Protein AF-A0A7J3BIQ4-F1 (afdb_monomer)

Mean predicted aligned error: 5.08 Å

Secondary structure (DSSP, 8-state):
---HHHHHHHHHHHH---HHHHHHHHHHHHHTTHHHHHHT-EETTEE-HHHHHHHHHHHHHHHHHHHHHHHHHHHHHHHHHHHHHSHHHHHHHHHH-GGGGHHHHHHHHHHHHHHHHHHHHHHHHHHTT--HHHHHHHHHHHSTT--S-HHHHHHHHT-TTHHHHHHHHHHHHHHHHHHHHHHHHHHHHHHHHTT-HHHHTB-TTT--B--TTS-EEEESGGGHHHHSEEEEHHHHHHHHTT-

pLDDT: mean 89.89, std 7.13, range [51.41, 98.38]

Foldseek 3Di:
DDDLLLLLCLCCPQQVADSVLLVVLVCVLVVCPCVNVVLLDADQLERQQLSLLVVLVVQCVPPNLSSNLSNLLVSLLVVLLVLCCDDPNVVCCQPPNLVSLPVSLVSSLSNLVNLLVLLVLLLVCVVVVHDLVRNLVVQQVPGDVGDPDSPSSSVLSPDPCNNVSSVSNNVSSVSCNRRVSVSSSLSSLQSNCVPDVQSQQAAPQPRHGPDPPADWDFVPCSVPSNRTHTHGPVSVVVVVVVD

Structure (mmCIF, N/CA/C/O backbone):
data_AF-A0A7J3BIQ4-F1
#
_entry.id   AF-A0A7J3BIQ4-F1
#
loop_
_atom_site.group_PDB
_atom_site.id
_atom_site.type_symbol
_atom_site.label_atom_id
_atom_site.label_alt_id
_atom_site.label_comp_id
_atom_site.label_asym_id
_atom_site.label_entity_id
_atom_site.label_seq_id
_atom_site.pdbx_PDB_ins_code
_atom_site.Cartn_x
_atom_site.Cartn_y
_atom_site.Cartn_z
_atom_site.occupancy
_atom_site.B_iso_or_equiv
_atom_site.auth_seq_id
_atom_site.auth_comp_id
_atom_site.auth_asym_id
_atom_site.auth_atom_id
_atom_site.pdbx_PDB_model_num
ATOM 1 N N . MET A 1 1 ? 9.043 -10.362 -0.642 1.00 79.50 1 MET A N 1
ATOM 2 C CA . MET A 1 1 ? 9.036 -8.921 -0.350 1.00 79.50 1 MET A CA 1
ATOM 3 C C . MET A 1 1 ? 9.889 -8.240 -1.408 1.00 79.50 1 MET A C 1
ATOM 5 O O . MET A 1 1 ? 10.898 -8.841 -1.792 1.00 79.50 1 MET A O 1
ATOM 9 N N . PRO A 1 2 ? 9.454 -7.119 -2.007 1.00 84.81 2 PRO A N 1
ATOM 10 C CA . PRO A 1 2 ? 10.328 -6.251 -2.783 1.00 84.81 2 PRO A CA 1
ATOM 11 C C . PRO A 1 2 ? 11.527 -5.802 -1.947 1.00 84.81 2 PRO A C 1
ATOM 13 O O . PRO A 1 2 ? 11.537 -5.887 -0.722 1.00 84.81 2 PRO A O 1
ATOM 16 N N . GLU A 1 3 ? 12.569 -5.333 -2.616 1.00 89.81 3 GLU A N 1
ATOM 17 C CA . GLU A 1 3 ? 13.718 -4.783 -1.907 1.00 89.81 3 GLU A CA 1
ATOM 18 C C . GLU A 1 3 ? 13.406 -3.395 -1.369 1.00 89.81 3 GLU A C 1
ATOM 20 O O . GLU A 1 3 ? 12.620 -2.660 -1.966 1.00 89.81 3 GLU A O 1
ATOM 25 N N . TRP A 1 4 ? 14.065 -2.997 -0.278 1.00 91.12 4 TRP A N 1
ATOM 26 C CA . TRP A 1 4 ? 13.850 -1.681 0.333 1.00 91.12 4 TRP A CA 1
ATOM 27 C C . TRP A 1 4 ? 13.994 -0.536 -0.670 1.00 91.12 4 TRP A C 1
ATOM 29 O O . TRP A 1 4 ? 13.225 0.417 -0.617 1.00 91.12 4 TRP A O 1
ATOM 39 N N . VAL A 1 5 ? 14.915 -0.646 -1.631 1.00 93.12 5 VAL A N 1
ATOM 40 C CA . VAL A 1 5 ? 15.081 0.364 -2.685 1.00 93.12 5 VAL A CA 1
ATOM 41 C C . VAL A 1 5 ? 13.825 0.527 -3.550 1.00 93.12 5 VAL A C 1
ATOM 43 O O . VAL A 1 5 ? 13.494 1.644 -3.936 1.00 93.12 5 VAL A O 1
ATOM 46 N N . VAL A 1 6 ? 13.080 -0.556 -3.797 1.00 94.25 6 VAL A N 1
ATOM 47 C CA . VAL A 1 6 ? 11.808 -0.532 -4.534 1.00 94.25 6 VAL A CA 1
ATOM 48 C C . VAL A 1 6 ? 10.741 0.173 -3.707 1.00 94.25 6 VAL A C 1
ATOM 50 O O . VAL A 1 6 ? 10.058 1.053 -4.228 1.00 94.25 6 VAL A O 1
ATOM 53 N N . HIS A 1 7 ? 10.642 -0.153 -2.416 1.00 94.31 7 HIS A N 1
ATOM 54 C CA . HIS A 1 7 ? 9.723 0.510 -1.488 1.00 94.31 7 HIS A CA 1
ATOM 55 C C . HIS A 1 7 ? 9.990 2.016 -1.382 1.00 94.31 7 HIS A C 1
ATOM 57 O O . HIS A 1 7 ? 9.065 2.808 -1.535 1.00 94.31 7 HIS A O 1
ATOM 63 N N . LEU A 1 8 ? 11.250 2.407 -1.171 1.00 94.75 8 LEU A N 1
ATOM 64 C CA . LEU A 1 8 ? 11.662 3.809 -1.068 1.00 94.75 8 LEU A CA 1
ATOM 65 C C . LEU A 1 8 ? 11.358 4.568 -2.362 1.00 94.75 8 LEU A C 1
ATOM 67 O O . LEU A 1 8 ? 10.735 5.625 -2.329 1.00 94.75 8 LEU A O 1
ATOM 71 N N . TYR A 1 9 ? 11.738 4.004 -3.511 1.00 95.25 9 TYR A N 1
ATOM 72 C CA . TYR A 1 9 ? 11.515 4.638 -4.807 1.00 95.25 9 TYR A CA 1
ATOM 73 C C . TYR A 1 9 ? 10.025 4.834 -5.100 1.00 95.25 9 TYR A C 1
ATOM 75 O O . TYR A 1 9 ? 9.589 5.951 -5.369 1.00 95.25 9 TYR A O 1
ATOM 83 N N . THR A 1 10 ? 9.228 3.767 -5.015 1.00 96.38 10 THR A N 1
ATOM 84 C CA . THR A 1 10 ? 7.786 3.836 -5.302 1.00 96.38 10 THR A CA 1
ATOM 85 C C . THR A 1 10 ? 7.063 4.739 -4.300 1.00 96.38 10 THR A C 1
ATOM 87 O O . THR A 1 10 ? 6.282 5.604 -4.698 1.00 96.38 10 THR A O 1
ATOM 90 N N . GLY A 1 11 ? 7.409 4.639 -3.014 1.00 96.50 11 GLY A N 1
ATOM 91 C CA . GLY A 1 11 ? 6.868 5.498 -1.965 1.00 96.50 11 GLY A CA 1
ATOM 92 C C . GLY A 1 11 ? 7.136 6.979 -2.219 1.00 96.50 11 GLY A C 1
ATOM 93 O O . GLY A 1 11 ? 6.209 7.787 -2.165 1.00 96.50 11 GLY A O 1
ATOM 94 N N . LYS A 1 12 ? 8.376 7.338 -2.559 1.00 96.06 12 LYS A N 1
ATOM 95 C CA . LYS A 1 12 ? 8.777 8.722 -2.827 1.00 96.06 12 LYS A CA 1
ATOM 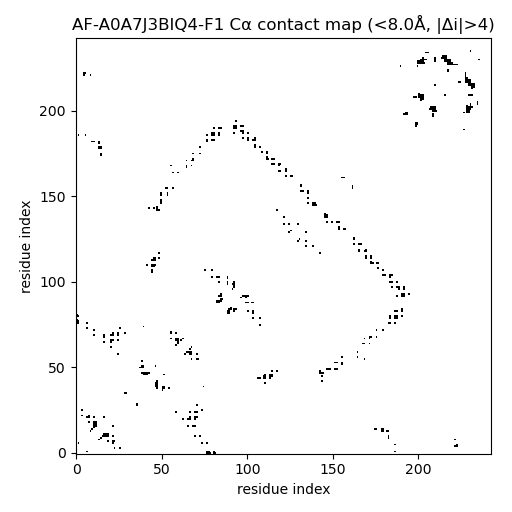96 C C . LYS A 1 12 ? 8.179 9.280 -4.105 1.00 96.06 12 LYS A C 1
ATOM 98 O O . LYS A 1 12 ? 7.576 10.351 -4.084 1.00 96.06 12 LYS A O 1
ATOM 103 N N . TYR A 1 13 ? 8.379 8.584 -5.219 1.00 95.31 13 TYR A N 1
ATOM 104 C CA . TYR A 1 13 ? 8.106 9.144 -6.539 1.00 95.31 13 TYR A CA 1
ATOM 105 C C . TYR A 1 13 ? 6.652 8.978 -6.977 1.00 95.31 13 TYR A C 1
ATOM 107 O O . TYR A 1 13 ? 6.190 9.777 -7.788 1.00 95.31 13 TYR A O 1
ATOM 115 N N . PHE A 1 14 ? 5.924 7.994 -6.440 1.00 95.38 14 PHE A N 1
ATOM 116 C CA . PHE A 1 14 ? 4.522 7.766 -6.806 1.00 95.38 14 PHE A CA 1
ATOM 117 C C . PHE A 1 14 ? 3.554 8.158 -5.695 1.00 95.38 14 PHE A C 1
ATOM 119 O O . PHE A 1 14 ? 2.477 8.666 -5.990 1.00 95.38 14 PHE A O 1
ATOM 126 N N . CYS A 1 15 ? 3.940 7.993 -4.429 1.00 96.25 15 CYS A N 1
ATOM 127 C CA . CYS A 1 15 ? 3.047 8.245 -3.298 1.00 96.25 15 CYS A CA 1
ATOM 128 C C . CYS A 1 15 ? 3.462 9.432 -2.410 1.00 96.25 15 CYS A C 1
ATOM 130 O O . CYS A 1 15 ? 2.785 9.708 -1.420 1.00 96.25 15 CYS A O 1
ATOM 132 N N . GLY A 1 16 ? 4.527 10.167 -2.750 1.00 95.88 16 GLY A N 1
ATOM 133 C CA . GLY A 1 16 ? 4.934 11.382 -2.034 1.00 95.88 16 GLY A CA 1
ATOM 134 C C . GLY A 1 16 ? 5.386 11.152 -0.587 1.00 95.88 16 GLY A C 1
ATOM 135 O O . GLY A 1 16 ? 5.205 12.031 0.249 1.00 95.88 16 GLY A O 1
ATOM 136 N N . ILE A 1 17 ? 5.934 9.975 -0.281 1.00 97.25 17 ILE A N 1
ATOM 137 C CA . ILE A 1 17 ? 6.408 9.598 1.056 1.00 97.25 17 ILE A CA 1
ATOM 138 C C . ILE A 1 17 ? 7.905 9.905 1.158 1.00 97.25 17 ILE A C 1
ATOM 140 O O . ILE A 1 17 ? 8.689 9.499 0.302 1.00 97.25 17 ILE A O 1
ATOM 144 N N . SER A 1 18 ? 8.332 10.615 2.197 1.00 96.62 18 SER A N 1
ATOM 145 C CA . SER A 1 18 ? 9.737 10.963 2.391 1.00 96.62 18 SER A CA 1
ATOM 146 C C . SER A 1 18 ? 10.604 9.736 2.674 1.00 96.62 18 SER A C 1
ATOM 148 O O . SER A 1 18 ? 10.238 8.841 3.439 1.00 96.62 18 SER A O 1
ATOM 150 N N . ASP A 1 19 ? 11.817 9.746 2.112 1.00 94.12 19 ASP A N 1
ATOM 151 C CA . ASP A 1 19 ? 12.804 8.672 2.294 1.00 94.12 19 ASP A CA 1
ATOM 152 C C . ASP A 1 19 ? 13.089 8.400 3.777 1.00 94.12 19 ASP A C 1
ATOM 154 O O . ASP A 1 19 ? 13.265 7.254 4.180 1.00 94.12 19 ASP A O 1
ATOM 158 N N . LYS A 1 20 ? 13.109 9.456 4.602 1.00 95.56 20 LYS A N 1
ATOM 159 C CA . LYS A 1 20 ? 13.390 9.341 6.035 1.00 95.56 20 LYS A CA 1
ATOM 160 C C . LYS A 1 20 ? 12.302 8.545 6.757 1.00 95.56 20 LYS A C 1
ATOM 162 O O . LYS A 1 20 ? 12.627 7.591 7.458 1.00 95.56 20 LYS A O 1
ATOM 167 N N . VAL A 1 21 ? 11.034 8.937 6.607 1.00 96.00 21 VAL A N 1
ATOM 168 C CA . VAL A 1 21 ? 9.920 8.248 7.280 1.00 96.00 21 VAL A CA 1
ATOM 169 C C . VAL A 1 21 ? 9.804 6.820 6.766 1.00 96.00 21 VAL A C 1
ATOM 171 O O . VAL A 1 21 ? 9.635 5.892 7.554 1.00 96.00 21 VAL A O 1
ATOM 174 N N . TYR A 1 22 ? 9.965 6.629 5.458 1.00 94.81 22 TYR A N 1
ATOM 175 C CA . TYR A 1 22 ? 9.869 5.309 4.860 1.00 94.81 22 TYR A CA 1
ATOM 176 C C . TYR A 1 22 ? 11.000 4.376 5.348 1.00 94.81 22 TYR A C 1
ATOM 178 O O . TYR A 1 22 ? 10.716 3.247 5.744 1.00 94.81 22 TYR A O 1
ATOM 186 N N . ASP A 1 23 ? 12.263 4.823 5.411 1.00 94.44 23 ASP A N 1
ATOM 187 C CA . ASP A 1 23 ? 13.372 4.002 5.941 1.00 94.44 23 ASP A CA 1
ATOM 188 C C . ASP A 1 23 ? 13.132 3.573 7.398 1.00 94.44 23 ASP A C 1
ATOM 190 O O . ASP A 1 23 ? 13.347 2.413 7.758 1.00 94.44 23 ASP A O 1
ATOM 194 N N . GLU A 1 24 ? 12.627 4.482 8.238 1.00 95.94 24 GLU A N 1
ATOM 195 C CA . GLU A 1 24 ? 12.283 4.164 9.626 1.00 95.94 24 GLU A CA 1
ATOM 196 C C . GLU A 1 24 ? 11.132 3.148 9.724 1.00 95.94 24 GLU A C 1
ATOM 198 O O . GLU A 1 24 ? 11.183 2.241 10.560 1.00 95.94 24 GLU A O 1
ATOM 203 N N . ILE A 1 25 ? 10.132 3.252 8.844 1.00 94.50 25 ILE A N 1
ATOM 204 C CA . ILE A 1 25 ? 9.024 2.297 8.754 1.00 94.50 25 ILE A CA 1
ATOM 205 C C . ILE A 1 25 ? 9.500 0.932 8.258 1.00 94.50 25 ILE A C 1
ATOM 207 O O . ILE A 1 25 ? 9.131 -0.068 8.862 1.00 94.50 25 ILE A O 1
ATOM 211 N N . ASN A 1 26 ? 10.356 0.861 7.234 1.00 91.00 26 ASN A N 1
ATOM 212 C CA . ASN A 1 26 ? 10.935 -0.404 6.762 1.00 91.00 26 ASN A CA 1
ATOM 213 C C . ASN A 1 26 ? 11.633 -1.148 7.904 1.00 91.00 26 ASN A C 1
ATOM 215 O O . ASN A 1 26 ? 11.357 -2.319 8.153 1.00 91.00 26 ASN A O 1
ATOM 219 N N . ARG A 1 27 ? 12.484 -0.438 8.658 1.00 91.94 27 ARG A N 1
ATOM 220 C CA . ARG A 1 27 ? 13.153 -1.001 9.839 1.00 91.94 27 ARG A CA 1
ATOM 221 C C . ARG A 1 27 ? 12.154 -1.473 10.886 1.00 91.94 27 ARG A C 1
ATOM 223 O O . ARG A 1 27 ? 12.377 -2.509 11.504 1.00 91.94 27 ARG A O 1
ATOM 230 N N . PHE A 1 28 ? 11.088 -0.710 11.113 1.00 90.88 28 PHE A N 1
ATOM 231 C CA . PHE A 1 28 ? 10.048 -1.079 12.064 1.00 90.88 28 PHE A CA 1
ATOM 232 C C . PHE A 1 28 ? 9.309 -2.347 11.637 1.00 90.88 28 PHE A C 1
ATOM 234 O O . PHE A 1 28 ? 9.253 -3.280 12.435 1.00 90.88 28 PHE A O 1
ATOM 241 N N . VAL A 1 29 ? 8.808 -2.418 10.401 1.00 86.12 29 VAL A N 1
ATOM 242 C CA . VAL A 1 29 ? 8.092 -3.598 9.897 1.00 86.12 29 VAL A CA 1
ATOM 243 C C . VAL A 1 29 ? 8.980 -4.840 9.974 1.00 86.12 29 VAL A C 1
ATOM 245 O O . VAL A 1 29 ? 8.564 -5.840 10.556 1.00 86.12 29 VAL A O 1
ATOM 248 N N . ASP A 1 30 ? 10.232 -4.754 9.517 1.00 83.44 30 ASP A N 1
ATOM 249 C CA . ASP A 1 30 ? 11.172 -5.880 9.583 1.00 83.44 30 ASP A CA 1
ATOM 250 C C . ASP A 1 30 ? 11.508 -6.278 11.035 1.00 83.44 30 ASP A C 1
ATOM 252 O O . ASP A 1 30 ? 11.702 -7.459 11.335 1.00 83.44 30 ASP A O 1
ATOM 256 N N . SER A 1 31 ? 11.535 -5.315 11.969 1.00 85.31 31 SER A N 1
ATOM 257 C CA . SER A 1 31 ? 11.814 -5.581 13.390 1.00 85.31 31 SER A CA 1
ATOM 258 C C . SER A 1 31 ? 10.718 -6.371 14.107 1.00 85.31 31 SER A C 1
ATOM 260 O O . SER A 1 31 ? 11.004 -7.008 15.120 1.00 85.31 31 SER A O 1
ATOM 262 N N . LEU A 1 32 ? 9.488 -6.377 13.580 1.00 76.50 32 LEU A N 1
ATOM 263 C CA . LEU A 1 32 ? 8.384 -7.172 14.126 1.00 76.50 32 LEU A CA 1
ATOM 264 C C . LEU A 1 32 ? 8.580 -8.682 13.880 1.00 76.50 32 LEU A C 1
ATOM 266 O O . LEU A 1 32 ? 7.848 -9.500 14.435 1.00 76.50 32 LEU A O 1
ATOM 270 N N . GLY A 1 33 ? 9.564 -9.090 13.065 1.00 71.44 33 GLY A N 1
ATOM 271 C CA . GLY A 1 33 ? 9.848 -10.505 12.813 1.00 71.44 33 GLY A CA 1
ATOM 272 C C . GLY A 1 33 ? 8.606 -11.237 12.284 1.00 71.44 33 GLY A C 1
ATOM 273 O O . GLY A 1 33 ? 7.839 -10.644 11.538 1.00 71.44 33 GLY A O 1
ATOM 274 N N . PRO A 1 34 ? 8.327 -12.496 12.665 1.00 68.19 34 PRO A N 1
ATOM 275 C CA . PRO A 1 34 ? 7.127 -13.209 12.210 1.00 68.19 34 PRO A CA 1
ATOM 276 C C . PRO A 1 34 ? 5.793 -12.508 12.532 1.00 68.19 34 PRO A C 1
ATOM 278 O O . PRO A 1 34 ? 4.769 -12.849 11.946 1.00 68.19 34 PRO A O 1
ATOM 281 N N . GLU A 1 35 ? 5.773 -11.542 13.453 1.00 63.28 35 GLU A N 1
ATOM 282 C CA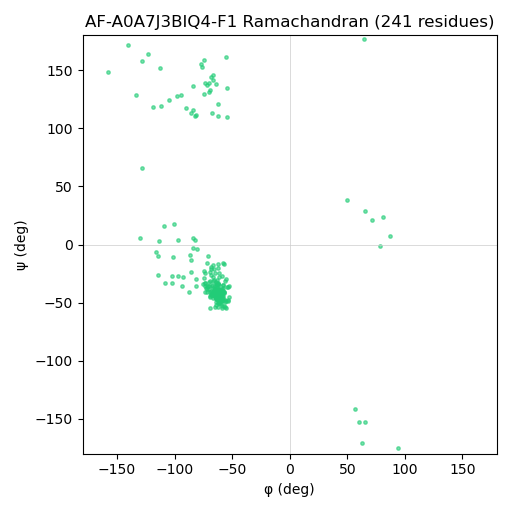 . GLU A 1 35 ? 4.554 -10.829 13.842 1.00 63.28 35 GLU A CA 1
ATOM 283 C C . GLU A 1 35 ? 4.090 -9.822 12.777 1.00 63.28 35 GLU A C 1
ATOM 285 O O . GLU A 1 35 ? 2.893 -9.531 12.714 1.00 63.28 35 GLU A O 1
ATOM 290 N N . HIS A 1 36 ? 4.973 -9.340 11.884 1.00 67.12 36 HIS A N 1
ATOM 291 C CA . HIS A 1 36 ? 4.523 -8.515 10.749 1.00 67.12 36 HIS A CA 1
ATOM 292 C C . HIS A 1 36 ? 3.619 -9.313 9.797 1.00 67.12 36 HIS A C 1
ATOM 294 O O . HIS A 1 36 ? 2.632 -8.782 9.291 1.00 67.12 36 HIS A O 1
ATOM 300 N N . ASP A 1 37 ? 3.882 -10.615 9.637 1.00 63.03 37 ASP A N 1
ATOM 301 C CA . ASP A 1 37 ? 3.082 -11.517 8.802 1.00 63.03 37 ASP A CA 1
ATOM 302 C C . ASP A 1 37 ? 1.684 -11.755 9.370 1.00 63.03 37 ASP A C 1
ATOM 304 O O . ASP A 1 37 ? 0.711 -11.869 8.624 1.00 63.03 37 ASP A O 1
ATOM 308 N N . VAL A 1 38 ? 1.575 -11.812 10.699 1.00 61.28 38 VAL A N 1
ATOM 309 C CA . VAL A 1 38 ? 0.295 -11.975 11.398 1.00 61.28 38 VAL A CA 1
ATOM 310 C C . VAL A 1 38 ? -0.544 -10.704 11.284 1.00 61.28 38 VAL A C 1
ATOM 312 O O . VAL A 1 38 ? -1.761 -10.778 11.117 1.00 61.28 38 VAL A O 1
ATOM 315 N N . ASN A 1 39 ? 0.103 -9.538 11.305 1.00 68.62 39 ASN A N 1
ATOM 316 C CA . ASN A 1 39 ? -0.583 -8.255 11.232 1.00 68.62 39 ASN A CA 1
ATOM 317 C C . ASN A 1 39 ? -0.911 -7.792 9.804 1.00 68.62 39 ASN A C 1
ATOM 319 O O . ASN A 1 39 ? -1.588 -6.779 9.668 1.00 68.62 39 ASN A O 1
ATOM 323 N N . ARG A 1 40 ? -0.509 -8.534 8.758 1.00 71.69 40 ARG A N 1
ATOM 324 C CA . ARG A 1 40 ? -0.823 -8.263 7.334 1.00 71.69 40 ARG A CA 1
ATOM 325 C C . ARG A 1 40 ? -1.816 -9.251 6.709 1.00 71.69 40 ARG A C 1
ATOM 327 O O . ARG A 1 40 ? -1.891 -9.373 5.485 1.00 71.69 40 ARG A O 1
ATOM 334 N N . ILE A 1 41 ? -2.537 -10.024 7.524 1.00 76.25 41 ILE A N 1
ATOM 335 C CA . ILE A 1 41 ? -3.459 -11.043 7.010 1.00 76.25 41 ILE A CA 1
ATOM 336 C C . ILE A 1 41 ? -4.630 -10.360 6.294 1.00 76.25 41 ILE A C 1
ATOM 338 O O . ILE A 1 41 ? -5.473 -9.713 6.918 1.00 76.25 41 ILE A O 1
ATOM 342 N N . ILE A 1 42 ? -4.682 -10.565 4.978 1.00 82.56 42 ILE A N 1
ATOM 343 C CA . ILE A 1 42 ? -5.765 -10.127 4.100 1.00 82.56 42 ILE A CA 1
ATOM 344 C C . ILE A 1 42 ? -6.504 -11.366 3.586 1.00 82.56 42 ILE A C 1
ATOM 346 O O . ILE A 1 42 ? -5.915 -12.211 2.904 1.00 82.56 42 ILE A O 1
ATOM 350 N N . VAL A 1 43 ? -7.799 -11.462 3.894 1.00 80.94 43 VAL A N 1
ATOM 351 C CA . VAL A 1 43 ? -8.689 -12.559 3.489 1.00 80.94 43 VAL A CA 1
ATOM 352 C C . VAL A 1 43 ? -9.811 -11.995 2.633 1.00 80.94 43 VAL A C 1
ATOM 354 O O . VAL A 1 43 ? -10.575 -11.153 3.083 1.00 80.94 43 VAL A O 1
ATOM 357 N N . ASP A 1 44 ? -9.895 -12.443 1.380 1.00 83.12 44 ASP A N 1
ATOM 358 C CA . ASP A 1 44 ? -10.862 -11.938 0.392 1.00 83.12 44 ASP A CA 1
ATOM 359 C C . ASP A 1 44 ? -10.899 -10.398 0.279 1.00 83.12 44 ASP A C 1
ATOM 361 O O . ASP A 1 44 ? -11.944 -9.768 0.132 1.00 83.12 44 ASP A O 1
ATOM 365 N N . GLY A 1 45 ? -9.728 -9.768 0.365 1.00 86.81 45 GLY A N 1
ATOM 366 C CA . GLY A 1 45 ? -9.605 -8.313 0.337 1.00 86.81 45 GLY A CA 1
ATOM 367 C C . GLY A 1 45 ? -9.943 -7.628 1.664 1.00 86.81 45 GLY A C 1
ATOM 368 O O . GLY A 1 45 ? -9.809 -6.424 1.749 1.00 86.81 45 GLY A O 1
ATOM 369 N N . HIS A 1 46 ? -10.344 -8.337 2.717 1.00 88.94 46 HIS A N 1
ATOM 370 C CA . HIS A 1 46 ? -10.462 -7.752 4.053 1.00 88.94 46 HIS A CA 1
ATOM 371 C C . HIS A 1 46 ? -9.149 -7.913 4.804 1.00 88.94 46 HIS A C 1
ATOM 373 O O . HIS A 1 46 ? -8.713 -9.036 5.071 1.00 88.94 46 HIS A O 1
ATOM 379 N N . TRP A 1 47 ? -8.519 -6.798 5.157 1.00 90.44 47 TRP A N 1
ATOM 380 C CA . TRP A 1 47 ? -7.499 -6.812 6.197 1.00 90.44 47 TRP A CA 1
ATOM 381 C C . TRP A 1 47 ? -8.198 -7.073 7.527 1.00 90.44 47 TRP A C 1
ATOM 383 O O . TRP A 1 47 ? -9.200 -6.426 7.798 1.00 90.44 47 TRP A O 1
ATOM 393 N N . ILE A 1 48 ? -7.691 -7.988 8.361 1.00 86.19 48 ILE A N 1
ATOM 394 C CA . ILE A 1 48 ? -8.208 -8.153 9.732 1.00 86.19 48 ILE A CA 1
ATOM 395 C C . ILE A 1 48 ? -8.156 -6.795 10.462 1.00 86.19 48 ILE A C 1
ATOM 397 O O . ILE A 1 48 ? -7.053 -6.339 10.792 1.00 86.19 48 ILE A O 1
ATOM 401 N N . PRO A 1 49 ? -9.299 -6.145 10.748 1.00 85.06 49 PRO A N 1
ATOM 402 C CA . PRO A 1 49 ? -9.267 -4.731 11.112 1.00 85.06 49 PRO A CA 1
ATOM 403 C C . PRO A 1 49 ? -8.638 -4.473 12.486 1.00 85.06 49 PRO A C 1
ATOM 405 O O . PRO A 1 49 ? -7.944 -3.477 12.659 1.00 85.06 49 PRO A O 1
ATOM 408 N N . GLU A 1 50 ? -8.782 -5.396 13.446 1.00 85.38 50 GLU A N 1
ATOM 409 C CA . GLU A 1 50 ? -8.093 -5.313 14.746 1.00 85.38 50 GLU A CA 1
ATOM 410 C C . GLU A 1 50 ? -6.569 -5.248 14.594 1.00 85.38 50 GLU A C 1
ATOM 412 O O . GLU A 1 50 ? -5.899 -4.455 15.258 1.00 85.38 50 GLU A O 1
ATOM 417 N N . ALA A 1 51 ? -6.027 -6.099 13.719 1.00 85.81 51 ALA A N 1
ATOM 418 C CA . ALA A 1 51 ? -4.598 -6.190 13.477 1.00 85.81 51 ALA A CA 1
ATOM 419 C C . ALA A 1 51 ? -4.094 -4.925 12.776 1.00 85.81 51 ALA A C 1
ATOM 421 O O . ALA A 1 51 ? -3.084 -4.357 13.193 1.00 85.81 51 ALA A O 1
ATOM 422 N N . LEU A 1 52 ? -4.847 -4.446 11.776 1.00 90.12 52 LEU A N 1
ATOM 423 C CA . LEU A 1 52 ? -4.565 -3.185 11.099 1.00 90.12 52 LEU A CA 1
ATOM 424 C C . LEU A 1 52 ? -4.561 -2.014 12.084 1.00 90.12 52 LEU A C 1
ATOM 426 O O . LEU A 1 52 ? -3.584 -1.275 12.144 1.00 90.12 52 LEU A O 1
ATOM 430 N N . LEU A 1 53 ? -5.620 -1.857 12.879 1.00 90.69 53 LEU A N 1
ATOM 431 C CA . LEU A 1 53 ? -5.748 -0.773 13.851 1.00 90.69 53 LEU A CA 1
ATOM 432 C C . LEU A 1 53 ? -4.608 -0.780 14.866 1.00 90.69 53 LEU A C 1
ATOM 434 O O . LEU A 1 53 ? -4.063 0.275 15.187 1.00 90.69 53 LEU A O 1
ATOM 438 N N . TYR A 1 54 ? -4.211 -1.958 15.348 1.00 88.19 54 TYR A N 1
ATOM 439 C CA . TYR A 1 54 ? -3.094 -2.084 16.275 1.00 88.19 54 TYR A CA 1
ATOM 440 C C . TYR A 1 54 ? -1.795 -1.531 15.674 1.00 88.19 54 TYR A C 1
ATOM 442 O O . TYR A 1 54 ? -1.199 -0.617 16.251 1.00 88.19 54 TYR A O 1
ATOM 450 N N . VAL A 1 55 ? -1.385 -2.013 14.497 1.00 89.81 55 VAL A N 1
ATOM 451 C CA . VAL A 1 55 ? -0.116 -1.595 13.879 1.00 89.81 55 VAL A CA 1
ATOM 452 C C . VAL A 1 55 ? -0.170 -0.163 13.331 1.00 89.81 55 VAL A C 1
ATOM 454 O O . VAL A 1 55 ? 0.782 0.599 13.504 1.00 89.81 55 VAL A O 1
ATOM 457 N N . ALA A 1 56 ? -1.299 0.242 12.744 1.00 93.12 56 ALA A N 1
ATOM 458 C CA . ALA A 1 56 ? -1.510 1.590 12.225 1.00 93.12 56 ALA A CA 1
ATOM 459 C C . ALA A 1 56 ? -1.473 2.624 13.351 1.00 93.12 56 ALA A C 1
ATOM 461 O O . ALA A 1 56 ? -0.816 3.652 13.218 1.00 93.12 56 ALA A O 1
ATOM 462 N N . SER A 1 57 ? -2.100 2.334 14.493 1.00 92.44 57 SER A N 1
ATOM 463 C CA . SER A 1 57 ? -2.095 3.255 15.630 1.00 92.44 57 SER A CA 1
ATOM 464 C C . SER A 1 57 ? -0.678 3.540 16.142 1.00 92.44 57 SER A C 1
ATOM 466 O O . SER A 1 57 ? -0.343 4.692 16.402 1.00 92.44 57 SER A O 1
ATOM 468 N N . TYR A 1 58 ? 0.188 2.522 16.197 1.00 91.19 58 TYR A N 1
ATOM 469 C CA . TYR A 1 58 ? 1.594 2.698 16.567 1.00 91.19 58 TYR A CA 1
ATOM 470 C C . TYR A 1 58 ? 2.348 3.556 15.543 1.00 91.19 58 TYR A C 1
ATOM 472 O O . TYR A 1 58 ? 3.107 4.455 15.913 1.00 91.19 58 TYR A O 1
ATOM 480 N N . ALA A 1 59 ? 2.133 3.303 14.248 1.00 93.94 59 ALA A N 1
ATOM 481 C CA . ALA A 1 59 ? 2.777 4.086 13.200 1.00 93.94 59 ALA A CA 1
ATOM 482 C C . ALA A 1 59 ? 2.329 5.556 13.218 1.00 93.94 59 ALA A C 1
ATOM 484 O O . ALA A 1 59 ? 3.164 6.448 13.067 1.00 93.94 59 ALA A O 1
ATOM 485 N N . TYR A 1 60 ? 1.043 5.811 13.470 1.00 95.88 60 TYR A N 1
ATOM 486 C CA . TYR A 1 60 ? 0.509 7.163 13.612 1.00 95.88 60 TYR A CA 1
ATOM 487 C C . TYR A 1 60 ? 1.098 7.894 14.817 1.00 95.88 60 TYR A C 1
ATOM 489 O O . TYR A 1 60 ? 1.536 9.031 14.695 1.00 95.88 60 TYR A O 1
ATOM 497 N N . GLU A 1 61 ? 1.174 7.245 15.978 1.00 93.50 61 GLU A N 1
ATOM 498 C CA . GLU A 1 61 ? 1.725 7.868 17.187 1.00 93.50 61 GLU A CA 1
ATOM 499 C C . GLU A 1 61 ? 3.195 8.266 17.027 1.00 93.50 61 GLU A C 1
ATOM 501 O O . GLU A 1 61 ? 3.634 9.268 17.591 1.00 93.50 61 GLU A O 1
ATOM 506 N N . LYS A 1 62 ? 3.964 7.491 16.257 1.00 95.50 62 LYS A N 1
ATOM 507 C CA . LYS A 1 62 ? 5.408 7.697 16.123 1.00 95.50 62 LYS A CA 1
ATOM 508 C C . LYS A 1 62 ? 5.808 8.571 14.935 1.00 95.50 62 LYS A C 1
ATOM 510 O O . LYS A 1 62 ? 6.766 9.333 15.049 1.00 95.50 62 LYS A O 1
ATOM 515 N N . TRP A 1 63 ? 5.098 8.470 13.814 1.00 97.25 63 TRP A N 1
ATOM 516 C CA . TRP A 1 63 ? 5.449 9.141 12.554 1.00 97.25 63 TRP A CA 1
ATOM 517 C C . TRP A 1 63 ? 4.280 9.917 11.926 1.00 97.25 63 TRP A C 1
ATOM 519 O O . TRP A 1 63 ? 4.414 10.456 10.827 1.00 97.25 63 TRP A O 1
ATOM 529 N N . GLY A 1 64 ? 3.138 10.000 12.608 1.00 96.50 64 GLY A N 1
ATOM 530 C CA . GLY A 1 64 ? 1.971 10.757 12.168 1.00 96.50 64 GLY A CA 1
ATOM 531 C C . GLY A 1 64 ? 1.332 10.214 10.891 1.00 96.50 64 GLY A C 1
ATOM 532 O O . GLY A 1 64 ? 1.423 9.030 10.555 1.00 96.50 64 GLY A O 1
ATOM 533 N 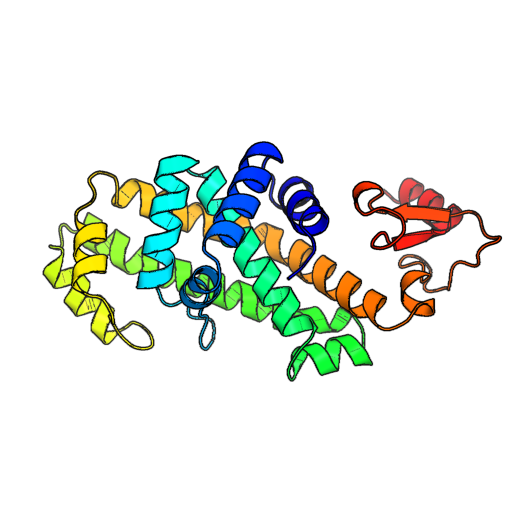N . TYR A 1 65 ? 0.684 11.124 10.167 1.00 97.56 65 TYR A N 1
ATOM 534 C CA . TYR A 1 65 ? 0.001 10.862 8.900 1.00 97.56 65 TYR A CA 1
ATOM 535 C C . TYR A 1 65 ? 0.897 10.164 7.866 1.00 97.56 65 TYR A C 1
ATOM 537 O O . TYR A 1 65 ? 0.513 9.176 7.242 1.00 97.56 65 TYR A O 1
ATOM 545 N N . GLU A 1 66 ? 2.131 10.643 7.719 1.00 97.62 66 GLU A 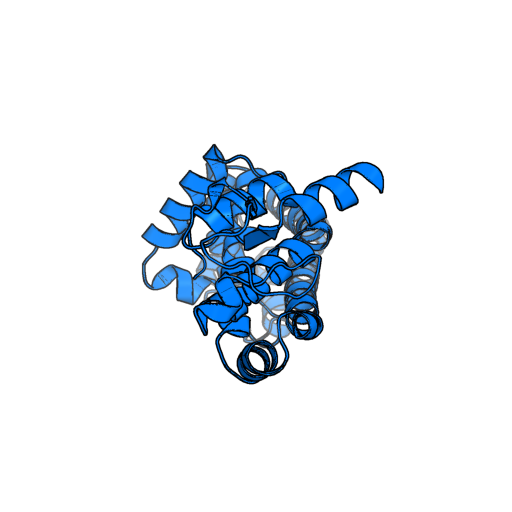N 1
ATOM 546 C CA . GLU A 1 66 ? 3.082 10.095 6.755 1.00 97.62 66 GLU A CA 1
ATOM 547 C C . GLU A 1 66 ? 3.520 8.670 7.129 1.00 97.62 66 GLU A C 1
ATOM 549 O O . GLU A 1 66 ? 3.666 7.813 6.257 1.00 97.62 66 GLU A O 1
ATOM 554 N N . GLY A 1 67 ? 3.640 8.386 8.431 1.00 97.19 67 GLY A N 1
ATOM 555 C CA . GLY A 1 67 ? 3.883 7.045 8.958 1.00 97.19 67 GLY A CA 1
ATOM 556 C C . GLY A 1 67 ? 2.803 6.036 8.589 1.00 97.19 67 GLY A C 1
ATOM 557 O O . GLY A 1 67 ? 3.118 4.917 8.185 1.00 97.19 67 GLY A O 1
ATOM 558 N N . LEU A 1 68 ? 1.532 6.438 8.687 1.00 96.62 68 LEU A N 1
ATOM 559 C CA . LEU A 1 68 ? 0.402 5.610 8.253 1.00 96.62 68 LEU A CA 1
ATOM 560 C C . LEU A 1 68 ? 0.487 5.277 6.771 1.00 96.62 68 LEU A C 1
ATOM 562 O O . LEU A 1 68 ? 0.341 4.115 6.384 1.00 96.62 68 LEU A O 1
ATOM 566 N N . LYS A 1 69 ? 0.763 6.295 5.952 1.00 97.81 69 LYS A N 1
ATOM 567 C CA . LYS A 1 69 ? 0.897 6.138 4.507 1.00 97.81 69 LYS A CA 1
ATOM 568 C C . LYS A 1 69 ? 2.036 5.191 4.147 1.00 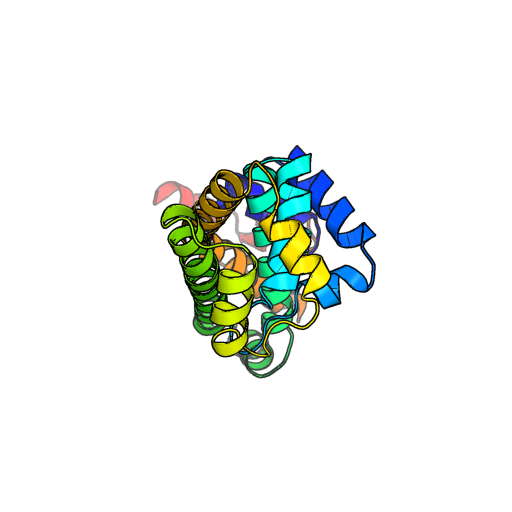97.81 69 LYS A C 1
ATOM 570 O O . LYS A 1 69 ? 1.824 4.265 3.368 1.00 97.81 69 LYS A O 1
ATOM 575 N N . ALA A 1 70 ? 3.204 5.366 4.761 1.00 97.00 70 ALA A N 1
ATOM 576 C CA . ALA A 1 70 ? 4.359 4.489 4.591 1.00 97.00 70 ALA A CA 1
ATOM 577 C C . ALA A 1 70 ? 4.070 3.041 5.009 1.00 97.00 70 ALA A C 1
ATOM 579 O O . ALA A 1 70 ? 4.394 2.115 4.265 1.00 97.00 70 ALA A O 1
ATOM 580 N N . LEU A 1 71 ? 3.424 2.835 6.161 1.00 95.50 71 LEU A N 1
ATOM 581 C CA . LEU A 1 71 ? 3.080 1.506 6.664 1.00 95.50 71 LEU A CA 1
ATOM 582 C C . LEU A 1 71 ? 2.120 0.773 5.718 1.00 95.50 71 LEU A C 1
ATOM 584 O O . LEU A 1 71 ? 2.369 -0.380 5.355 1.00 95.50 71 LEU A O 1
ATOM 588 N N . LEU A 1 72 ? 1.024 1.427 5.326 1.00 95.88 72 LEU A N 1
ATOM 589 C CA . LEU A 1 72 ? 0.036 0.838 4.424 1.00 95.88 72 LEU A CA 1
ATOM 590 C C . LEU A 1 72 ? 0.639 0.567 3.046 1.00 95.88 72 LEU A C 1
ATOM 592 O O . LEU A 1 72 ? 0.506 -0.544 2.535 1.00 95.88 72 LEU A O 1
ATOM 596 N N . HIS A 1 73 ? 1.358 1.539 2.480 1.00 96.81 73 HIS A N 1
ATOM 597 C CA . HIS A 1 73 ? 2.050 1.374 1.206 1.00 96.81 73 HIS A CA 1
ATOM 598 C C . HIS A 1 73 ? 3.010 0.180 1.242 1.00 96.81 73 HIS A C 1
ATOM 600 O O . HIS A 1 73 ? 2.957 -0.673 0.358 1.00 96.81 73 HIS A O 1
ATOM 606 N N . HIS A 1 74 ? 3.843 0.067 2.284 1.00 94.38 74 HIS A N 1
ATOM 607 C CA . HIS A 1 74 ? 4.784 -1.040 2.447 1.00 94.38 74 HIS A CA 1
ATOM 608 C C . HIS A 1 74 ? 4.079 -2.398 2.398 1.00 94.38 74 HIS A C 1
ATOM 610 O O . HIS A 1 74 ? 4.415 -3.239 1.564 1.00 94.38 74 HIS A O 1
ATOM 616 N N . ASN A 1 75 ? 3.071 -2.592 3.249 1.00 92.50 75 ASN A N 1
ATOM 617 C CA . ASN A 1 75 ? 2.372 -3.870 3.357 1.00 92.50 75 ASN A CA 1
ATOM 618 C C . ASN A 1 75 ? 1.599 -4.227 2.079 1.00 92.50 75 ASN A C 1
ATOM 620 O O . ASN A 1 75 ? 1.622 -5.380 1.644 1.00 92.50 75 ASN A O 1
ATOM 624 N N . LEU A 1 76 ? 0.944 -3.250 1.443 1.00 94.31 76 LEU A N 1
ATOM 625 C CA . LEU A 1 76 ? 0.238 -3.473 0.179 1.00 94.31 76 LEU A CA 1
ATOM 626 C C . LEU A 1 76 ? 1.208 -3.834 -0.950 1.00 94.31 76 LEU A C 1
ATOM 628 O O . LEU A 1 76 ? 0.902 -4.706 -1.769 1.00 94.31 76 LEU A O 1
ATOM 632 N N . LEU A 1 77 ? 2.388 -3.211 -0.988 1.00 94.50 77 LEU A N 1
ATOM 633 C CA . LEU A 1 77 ? 3.420 -3.512 -1.979 1.00 94.50 77 LEU A CA 1
ATOM 634 C C . LEU A 1 77 ? 3.989 -4.928 -1.792 1.00 94.50 77 LEU A C 1
ATOM 636 O O . LEU A 1 77 ? 4.130 -5.685 -2.757 1.00 94.50 77 LEU A O 1
ATOM 640 N N . ASP A 1 78 ? 4.229 -5.325 -0.543 1.00 91.94 78 ASP A N 1
ATOM 641 C CA . ASP A 1 78 ? 4.641 -6.680 -0.170 1.00 91.94 78 ASP A CA 1
ATOM 642 C C . ASP A 1 78 ? 3.624 -7.746 -0.568 1.00 91.94 78 ASP A C 1
ATOM 644 O O . ASP A 1 78 ? 3.964 -8.792 -1.144 1.00 91.94 78 ASP A O 1
ATOM 648 N N . TYR A 1 79 ? 2.353 -7.470 -0.288 1.00 90.75 79 TYR A N 1
ATOM 649 C CA . TYR A 1 79 ? 1.264 -8.357 -0.657 1.00 90.75 79 TYR A CA 1
ATOM 650 C C . TYR A 1 79 ? 1.152 -8.473 -2.180 1.00 90.75 79 TYR A C 1
ATOM 652 O O . TYR A 1 79 ? 1.044 -9.574 -2.723 1.00 90.75 79 TYR A O 1
ATOM 660 N N . SER A 1 80 ? 1.295 -7.356 -2.893 1.00 92.00 80 SER A N 1
ATOM 661 C CA . SER A 1 80 ? 1.284 -7.318 -4.358 1.00 92.00 80 SER A CA 1
ATOM 662 C C . SER A 1 80 ? 2.428 -8.133 -4.964 1.00 92.00 80 SER A C 1
ATOM 664 O O . SER A 1 80 ? 2.209 -8.871 -5.929 1.00 92.00 80 SER A O 1
ATOM 666 N N . LYS A 1 81 ? 3.629 -8.109 -4.362 1.00 91.88 81 LYS A N 1
ATOM 667 C CA . LYS A 1 81 ? 4.730 -9.011 -4.750 1.00 91.88 81 LYS A CA 1
ATOM 668 C C . LYS A 1 81 ? 4.350 -10.466 -4.526 1.00 91.88 81 LYS A C 1
ATOM 670 O O . LYS A 1 81 ? 4.587 -11.288 -5.407 1.00 91.88 81 LYS A O 1
ATOM 675 N N . THR A 1 82 ? 3.750 -10.785 -3.382 1.00 90.94 82 THR A N 1
ATOM 676 C CA . THR A 1 82 ? 3.310 -12.148 -3.046 1.00 90.94 82 THR A CA 1
ATOM 677 C C . THR A 1 82 ? 2.307 -12.682 -4.074 1.00 90.94 82 THR A C 1
ATOM 679 O O . THR A 1 82 ? 2.475 -13.794 -4.582 1.00 90.94 82 THR A O 1
ATOM 682 N N . LEU A 1 83 ? 1.326 -11.865 -4.471 1.00 90.75 83 LEU A N 1
ATOM 683 C CA . LEU A 1 83 ? 0.389 -12.198 -5.547 1.00 90.75 83 LEU A CA 1
ATOM 684 C C . LEU A 1 83 ? 1.092 -12.323 -6.907 1.00 90.75 83 LEU A C 1
ATOM 686 O O . LEU A 1 83 ? 0.793 -13.239 -7.669 1.00 90.75 83 LEU A O 1
ATOM 690 N N . SER A 1 84 ? 2.065 -11.460 -7.198 1.00 90.69 84 SER A N 1
ATOM 691 C CA . SER A 1 84 ? 2.814 -11.474 -8.465 1.00 90.69 84 SER A CA 1
ATOM 692 C C . SER A 1 84 ? 3.734 -12.691 -8.619 1.00 90.69 84 SER A C 1
ATOM 694 O O . SER A 1 84 ? 4.068 -13.072 -9.740 1.00 90.69 84 SER A O 1
ATOM 696 N N . VAL A 1 85 ? 4.157 -13.332 -7.522 1.00 90.38 85 VAL A N 1
ATOM 697 C CA . VAL A 1 85 ? 5.026 -14.525 -7.572 1.00 90.38 85 VAL A CA 1
ATOM 698 C C . VAL A 1 85 ? 4.260 -15.843 -7.458 1.00 90.38 85 VAL A C 1
ATOM 700 O O . VAL A 1 85 ? 4.743 -16.868 -7.956 1.00 90.38 85 VAL A O 1
ATOM 703 N N . GLY A 1 86 ? 3.096 -15.836 -6.804 1.00 87.06 86 GLY A N 1
ATOM 704 C CA . GLY A 1 86 ? 2.392 -17.037 -6.356 1.00 87.06 86 GLY A CA 1
ATOM 705 C C . GLY A 1 86 ? 0.962 -17.184 -6.882 1.00 87.06 86 GLY A C 1
ATOM 706 O O . GLY A 1 86 ? 0.338 -16.246 -7.370 1.00 87.06 86 GLY A O 1
ATOM 707 N N . GLY A 1 87 ? 0.427 -18.402 -6.768 1.00 88.19 87 GLY A N 1
ATOM 708 C CA . GLY A 1 87 ? -0.967 -18.707 -7.098 1.00 88.19 87 GLY A CA 1
ATOM 709 C C . GLY A 1 87 ? -1.353 -18.433 -8.557 1.00 88.19 87 GLY A C 1
ATOM 710 O O . GLY A 1 87 ? -0.528 -18.493 -9.472 1.00 88.19 87 GLY A O 1
ATOM 711 N N . LYS A 1 88 ? -2.644 -18.144 -8.769 1.00 89.19 88 LYS A N 1
ATOM 712 C CA . LYS A 1 88 ? -3.212 -17.842 -10.093 1.00 89.19 88 LYS A CA 1
ATOM 713 C C . LYS A 1 88 ? -2.542 -16.619 -10.726 1.00 89.19 88 LYS A C 1
ATOM 715 O O . LYS A 1 88 ? -2.175 -16.675 -11.895 1.00 89.19 88 LYS A O 1
ATOM 720 N N . TYR A 1 89 ? -2.380 -15.534 -9.970 1.00 88.75 89 TYR A N 1
ATOM 721 C CA . TYR A 1 89 ? -1.847 -14.277 -10.501 1.00 88.75 89 TYR A CA 1
ATOM 722 C C . TYR A 1 89 ? -0.374 -14.403 -10.877 1.00 88.75 89 TYR A C 1
ATOM 724 O O . TYR A 1 89 ? 0.001 -14.027 -11.983 1.00 88.75 89 TYR A O 1
ATOM 732 N N . GLY A 1 90 ? 0.437 -15.054 -10.041 1.00 90.00 90 GLY A N 1
ATOM 733 C CA . GLY A 1 90 ? 1.834 -15.300 -10.368 1.00 90.00 90 GLY A CA 1
ATOM 734 C C . GLY A 1 90 ? 2.024 -16.174 -11.606 1.00 90.00 90 GLY A C 1
ATOM 735 O O . GLY A 1 90 ? 2.952 -15.941 -12.376 1.00 90.00 90 GLY A O 1
ATOM 736 N N . TYR A 1 91 ? 1.134 -17.141 -11.863 1.00 89.69 91 TYR A N 1
ATOM 737 C CA . TYR A 1 91 ? 1.142 -17.873 -13.136 1.00 89.69 91 TYR A CA 1
ATOM 738 C C . TYR A 1 91 ? 0.912 -16.940 -14.334 1.00 89.69 91 TYR A C 1
ATOM 740 O O . TYR A 1 91 ? 1.636 -17.034 -15.327 1.00 89.69 91 TYR A O 1
ATOM 748 N N . LEU A 1 92 ? -0.069 -16.036 -14.235 1.00 89.94 92 LEU A N 1
ATOM 749 C CA . LEU A 1 92 ? -0.388 -15.085 -15.301 1.00 89.94 92 LEU A CA 1
ATOM 750 C C . LEU A 1 92 ? 0.776 -14.125 -15.559 1.00 89.94 92 LEU A C 1
ATOM 752 O O . LEU A 1 92 ? 1.224 -14.041 -16.700 1.00 89.94 92 LEU A O 1
ATOM 756 N N . VAL A 1 93 ? 1.325 -13.504 -14.508 1.00 88.94 93 VAL A N 1
ATOM 757 C CA . VAL A 1 93 ? 2.489 -12.608 -14.611 1.00 88.94 93 VAL A CA 1
ATOM 758 C C . VAL A 1 93 ? 3.655 -13.334 -15.276 1.00 88.94 93 VAL A C 1
ATOM 760 O O . VAL A 1 93 ? 4.194 -12.859 -16.269 1.00 88.94 93 VAL A O 1
ATOM 763 N N . LYS A 1 94 ? 4.008 -14.543 -14.819 1.00 87.56 94 LYS A N 1
ATOM 764 C CA . LYS A 1 94 ? 5.137 -15.311 -15.378 1.00 87.56 94 LYS A CA 1
ATOM 765 C C . LYS A 1 94 ? 4.984 -15.622 -16.867 1.00 87.56 94 LYS A C 1
ATOM 767 O O . LYS A 1 94 ? 5.982 -15.597 -17.598 1.00 87.56 94 LYS A O 1
ATOM 772 N N . LYS A 1 95 ? 3.761 -15.953 -17.292 1.00 86.69 95 LYS A N 1
ATOM 773 C CA . LYS A 1 95 ? 3.464 -16.453 -18.639 1.00 86.69 95 LYS A CA 1
ATOM 774 C C . LYS A 1 95 ? 3.196 -15.347 -19.653 1.00 86.69 95 LYS A C 1
ATOM 776 O O . LYS A 1 95 ? 3.648 -15.468 -20.787 1.00 86.69 95 LYS A O 1
ATOM 781 N N . TYR A 1 96 ? 2.462 -14.316 -19.256 1.00 85.56 96 TYR A N 1
ATOM 782 C CA . TYR A 1 96 ? 1.947 -13.289 -20.162 1.00 85.56 96 TYR A CA 1
ATOM 783 C C . TYR A 1 96 ? 2.543 -11.907 -19.906 1.00 85.56 96 TYR A C 1
ATOM 785 O O . TYR A 1 96 ? 2.372 -11.024 -20.736 1.00 85.56 96 TYR A O 1
ATOM 793 N N . GLY A 1 97 ? 3.281 -11.735 -18.810 1.00 82.38 97 GLY A N 1
ATOM 794 C CA . GLY A 1 97 ? 3.906 -10.468 -18.475 1.00 82.38 97 GLY A CA 1
ATOM 795 C C . GLY A 1 97 ? 3.078 -9.593 -17.534 1.00 82.38 97 GLY A C 1
ATOM 796 O O . GLY A 1 97 ? 2.040 -10.018 -17.014 1.00 82.38 97 GLY A O 1
ATOM 797 N N . PRO A 1 98 ? 3.578 -8.378 -17.284 1.00 78.00 98 PRO A N 1
ATOM 798 C CA . PRO A 1 98 ? 3.008 -7.429 -16.334 1.00 78.00 98 PRO A CA 1
ATOM 799 C C . PRO A 1 98 ? 1.648 -6.880 -16.775 1.00 78.00 98 PRO A C 1
ATOM 801 O O . PRO A 1 98 ? 0.864 -6.526 -15.914 1.00 78.00 98 PRO A O 1
ATOM 804 N N . ASP A 1 99 ? 1.264 -6.957 -18.052 1.00 79.62 99 ASP A N 1
ATOM 805 C CA . ASP A 1 99 ? -0.081 -6.551 -18.512 1.00 79.62 99 ASP A CA 1
ATOM 806 C C . ASP A 1 99 ? -1.234 -7.309 -17.810 1.00 79.62 99 ASP A C 1
ATOM 808 O O . ASP A 1 99 ? -2.395 -6.899 -17.843 1.00 79.62 99 ASP A O 1
ATOM 812 N N . CYS A 1 100 ? -0.932 -8.430 -17.147 1.00 80.12 100 CYS A N 1
ATOM 813 C CA . CYS A 1 100 ? -1.880 -9.181 -16.324 1.00 80.12 100 CYS A CA 1
ATOM 814 C C . CYS A 1 100 ? -2.031 -8.646 -14.883 1.00 80.12 100 CYS A C 1
ATOM 816 O O . CYS A 1 100 ? -2.725 -9.274 -14.078 1.00 80.12 100 CYS A O 1
ATOM 818 N N . THR A 1 101 ? -1.413 -7.511 -14.535 1.00 84.75 101 THR A N 1
ATOM 819 C CA . THR A 1 101 ? -1.466 -6.882 -13.200 1.00 84.75 101 THR A CA 1
ATOM 820 C C . THR A 1 101 ? -2.832 -6.354 -12.816 1.00 84.75 101 THR A C 1
ATOM 822 O O . THR A 1 101 ? -3.083 -6.156 -11.628 1.00 84.75 101 THR A O 1
ATOM 825 N N . ILE A 1 102 ? -3.741 -6.171 -13.776 1.00 87.94 102 ILE A N 1
ATOM 826 C CA . ILE A 1 102 ? -5.057 -5.572 -13.535 1.00 87.94 102 ILE A CA 1
ATOM 827 C C . ILE A 1 102 ? -5.837 -6.263 -12.409 1.00 87.94 102 ILE A C 1
ATOM 829 O O . ILE A 1 102 ? -6.502 -5.594 -11.621 1.00 87.94 102 ILE A O 1
ATOM 833 N N . ASP A 1 103 ? -5.731 -7.588 -12.285 1.00 87.69 103 ASP A N 1
ATOM 834 C CA . ASP A 1 103 ? -6.410 -8.326 -11.219 1.00 87.69 103 ASP A CA 1
ATOM 835 C C . ASP A 1 103 ? -5.747 -8.109 -9.847 1.00 87.69 103 ASP A C 1
ATOM 837 O O . ASP A 1 103 ? -6.443 -8.060 -8.834 1.00 87.69 103 ASP A O 1
ATOM 841 N N . ILE A 1 104 ? -4.421 -7.926 -9.805 1.00 91.50 104 ILE A N 1
ATOM 842 C CA . ILE A 1 104 ? -3.682 -7.586 -8.578 1.00 91.50 104 ILE A CA 1
ATOM 843 C C . ILE A 1 104 ? -4.034 -6.159 -8.150 1.00 91.50 104 ILE A C 1
ATOM 845 O O . ILE A 1 104 ? -4.358 -5.938 -6.989 1.00 91.50 104 ILE A O 1
ATOM 849 N N . ILE A 1 105 ? -4.067 -5.211 -9.091 1.00 92.75 105 ILE A N 1
ATOM 850 C CA . ILE A 1 105 ? -4.475 -3.820 -8.840 1.00 92.75 105 ILE A CA 1
ATOM 851 C C . ILE A 1 105 ? -5.906 -3.774 -8.293 1.00 92.75 105 ILE A C 1
ATOM 853 O O . ILE A 1 105 ? -6.158 -3.145 -7.269 1.00 92.75 105 ILE A O 1
ATOM 857 N N . ARG A 1 106 ? -6.843 -4.492 -8.926 1.00 92.00 106 ARG A N 1
ATOM 858 C CA . ARG A 1 106 ? -8.231 -4.599 -8.448 1.00 92.00 106 ARG A CA 1
ATOM 859 C C . ARG A 1 106 ? -8.316 -5.182 -7.045 1.00 92.00 106 ARG A C 1
ATOM 861 O O . ARG A 1 106 ? -9.125 -4.714 -6.251 1.00 92.00 106 ARG A O 1
ATOM 868 N N . PHE A 1 107 ? -7.500 -6.186 -6.736 1.00 91.50 107 PHE A N 1
ATOM 869 C CA . PHE A 1 10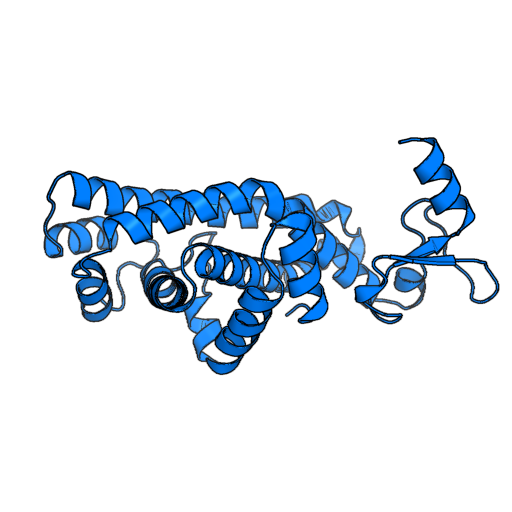7 ? -7.440 -6.738 -5.389 1.00 91.50 107 PHE A CA 1
ATOM 870 C C . PHE A 1 107 ? -6.921 -5.702 -4.384 1.00 91.50 107 PHE A C 1
ATOM 872 O O . PHE A 1 107 ? -7.543 -5.513 -3.345 1.00 91.50 107 PHE A O 1
ATOM 879 N N . THR A 1 108 ? -5.843 -4.981 -4.703 1.00 93.94 108 THR A N 1
ATOM 880 C CA . THR A 1 108 ? -5.316 -3.892 -3.864 1.00 93.94 108 THR A CA 1
ATOM 881 C C . THR A 1 108 ? -6.370 -2.810 -3.616 1.00 93.94 108 THR A C 1
ATOM 883 O O . THR A 1 108 ? -6.529 -2.357 -2.487 1.00 93.94 108 THR A O 1
ATOM 886 N N . TYR A 1 109 ? -7.153 -2.444 -4.632 1.00 95.50 109 TYR A N 1
ATOM 887 C CA . TYR A 1 109 ? -8.272 -1.509 -4.477 1.00 95.50 109 TYR A CA 1
ATOM 888 C C . TYR A 1 109 ? -9.396 -2.056 -3.610 1.00 95.50 109 TYR A C 1
ATOM 890 O O . TYR A 1 109 ? -9.885 -1.327 -2.756 1.00 95.50 109 TYR A O 1
ATOM 898 N N . LYS A 1 110 ? -9.744 -3.339 -3.757 1.00 95.12 110 LYS A N 1
ATOM 899 C CA . LYS A 1 110 ? -10.701 -4.007 -2.868 1.00 95.12 110 LYS A CA 1
ATOM 900 C C . LYS A 1 110 ? -10.240 -3.937 -1.407 1.00 95.12 110 LYS A C 1
ATOM 902 O O . LYS A 1 110 ? -11.056 -3.671 -0.535 1.00 95.12 110 LYS A O 1
ATOM 907 N N . VAL A 1 111 ? -8.940 -4.117 -1.149 1.00 94.94 111 VAL A N 1
ATOM 908 C CA . VAL A 1 111 ? -8.365 -3.969 0.200 1.00 94.94 111 VAL A CA 1
ATOM 909 C C . VAL A 1 111 ? -8.535 -2.558 0.735 1.00 94.94 111 VAL A C 1
ATOM 911 O O . VAL A 1 111 ? -9.026 -2.387 1.846 1.00 94.94 111 VAL A O 1
ATOM 914 N N . LEU A 1 112 ? -8.162 -1.550 -0.049 1.00 96.62 112 LEU A N 1
ATOM 915 C CA . LEU A 1 112 ? -8.314 -0.149 0.341 1.00 96.62 112 LEU A CA 1
ATOM 916 C C . LEU A 1 112 ? -9.787 0.220 0.593 1.00 96.62 112 LEU A C 1
ATOM 918 O O . LEU A 1 112 ? -10.084 0.838 1.610 1.00 96.62 112 LEU A O 1
ATOM 922 N N . ASP A 1 113 ? -10.704 -0.214 -0.275 1.00 96.00 113 ASP A N 1
ATOM 923 C CA . ASP A 1 113 ? -12.146 0.023 -0.121 1.00 96.00 113 ASP A CA 1
ATOM 924 C C . ASP A 1 113 ? -12.675 -0.581 1.185 1.00 96.00 113 ASP A C 1
ATOM 926 O O . ASP A 1 113 ? -13.331 0.105 1.962 1.00 96.00 113 ASP A O 1
ATOM 930 N N . HIS A 1 114 ? -12.313 -1.827 1.494 1.00 95.12 114 HIS A N 1
ATOM 931 C CA . HIS A 1 114 ? -12.750 -2.459 2.737 1.00 95.12 114 HIS A CA 1
ATOM 932 C C . HIS A 1 114 ? -12.149 -1.808 3.985 1.00 95.12 114 HIS A C 1
ATOM 934 O O . HIS A 1 114 ? -12.862 -1.637 4.969 1.00 95.12 114 HIS A O 1
ATOM 940 N N . ILE A 1 115 ? -10.879 -1.378 3.951 1.00 95.44 115 ILE A N 1
ATOM 941 C CA . ILE A 1 115 ? -10.309 -0.592 5.057 1.00 95.44 115 ILE A CA 1
ATOM 942 C C . ILE A 1 115 ? -11.138 0.677 5.260 1.00 95.44 115 ILE A C 1
ATOM 944 O O . ILE A 1 115 ? -11.492 1.006 6.391 1.00 95.44 115 ILE A O 1
ATOM 948 N N . LYS A 1 116 ? -11.471 1.387 4.179 1.00 96.38 116 LYS A N 1
ATOM 949 C CA . LYS A 1 116 ? -12.280 2.602 4.262 1.00 96.38 116 LYS A CA 1
ATOM 950 C C . LYS A 1 116 ? -13.649 2.324 4.873 1.00 96.38 116 LYS A C 1
ATOM 952 O O . LYS A 1 116 ? -14.047 3.057 5.777 1.00 96.38 116 LYS A O 1
ATOM 957 N N . ASP A 1 117 ? -14.339 1.285 4.416 1.00 94.69 117 ASP A N 1
ATOM 958 C CA . ASP A 1 117 ? -15.669 0.915 4.903 1.00 94.69 117 ASP A CA 1
ATOM 959 C C . ASP A 1 117 ? -15.639 0.547 6.395 1.00 94.69 117 ASP A C 1
ATOM 961 O O . ASP A 1 117 ? -16.404 1.102 7.190 1.00 94.69 117 ASP A O 1
ATOM 965 N N . ASP A 1 118 ? -14.700 -0.316 6.794 1.00 93.31 118 ASP A N 1
ATOM 966 C CA . ASP A 1 118 ? -14.547 -0.786 8.174 1.00 93.31 118 ASP A CA 1
ATOM 967 C C . ASP A 1 118 ? -14.204 0.366 9.132 1.00 93.31 118 ASP A C 1
ATOM 969 O O . ASP A 1 118 ? -14.775 0.475 10.221 1.00 93.31 118 ASP A O 1
ATOM 973 N N . MET A 1 119 ? -13.292 1.258 8.731 1.00 95.25 119 MET A N 1
ATOM 974 C CA . MET A 1 119 ? -12.895 2.407 9.553 1.00 95.25 119 MET A CA 1
ATOM 975 C C . MET A 1 119 ? -13.975 3.491 9.585 1.00 95.25 119 MET A C 1
ATOM 977 O O . MET A 1 119 ? -14.185 4.113 10.628 1.00 95.25 119 MET A O 1
ATOM 981 N N . SER A 1 120 ? -14.697 3.700 8.479 1.00 96.38 120 SER A N 1
ATOM 982 C CA . SER A 1 120 ? -15.811 4.656 8.417 1.00 96.38 120 SER A CA 1
ATOM 983 C C . SER A 1 120 ? -16.964 4.234 9.319 1.00 96.38 120 SER A C 1
ATOM 985 O O . SER A 1 120 ? -17.568 5.087 9.967 1.00 96.38 120 SER A O 1
ATOM 987 N N . LEU A 1 121 ? -17.247 2.929 9.412 1.00 94.75 121 LEU A N 1
ATOM 988 C CA . LEU A 1 121 ? -18.238 2.399 10.347 1.00 94.75 121 LEU A CA 1
ATOM 989 C C . LEU A 1 121 ? -17.896 2.796 11.790 1.00 94.75 121 LEU A C 1
ATOM 991 O O . LEU A 1 121 ? -18.726 3.407 12.462 1.00 94.75 121 LEU A O 1
ATOM 995 N N . ILE A 1 122 ? -16.666 2.519 12.239 1.00 95.19 122 ILE A N 1
ATOM 996 C CA . ILE A 1 122 ? -16.218 2.884 13.593 1.00 95.19 122 ILE A CA 1
ATOM 997 C C . ILE A 1 122 ? -16.281 4.402 13.794 1.00 95.19 122 ILE A C 1
ATOM 999 O O . ILE A 1 122 ? -16.802 4.874 14.804 1.00 95.19 122 ILE A O 1
ATOM 1003 N N . LEU A 1 123 ? -15.761 5.175 12.837 1.00 97.12 123 LEU A N 1
ATOM 1004 C CA . LEU A 1 123 ? -15.714 6.633 12.918 1.00 97.12 123 LEU A CA 1
ATOM 1005 C C . LEU A 1 123 ? -17.111 7.250 13.058 1.00 97.12 123 LEU A C 1
ATOM 1007 O O . LEU A 1 123 ? -17.302 8.151 13.875 1.00 97.12 123 LEU A O 1
ATOM 1011 N N . ASN A 1 124 ? -18.084 6.767 12.284 1.00 97.31 124 ASN A N 1
ATOM 1012 C CA . ASN A 1 124 ? -19.459 7.258 12.343 1.00 97.31 124 ASN A CA 1
ATOM 1013 C C . ASN A 1 124 ? -20.094 6.957 13.703 1.00 97.31 124 ASN A C 1
ATOM 1015 O O . ASN A 1 124 ? -20.651 7.861 14.319 1.00 97.31 124 ASN A O 1
ATOM 1019 N N . MET A 1 125 ? -19.918 5.738 14.220 1.00 96.62 125 MET A N 1
ATOM 1020 C CA . MET A 1 125 ? -20.413 5.373 15.550 1.00 96.62 125 MET A CA 1
ATOM 1021 C C . MET A 1 125 ? -19.806 6.255 16.651 1.00 96.62 125 MET A C 1
ATOM 1023 O O . MET A 1 125 ? -20.527 6.746 17.517 1.00 96.62 125 MET A O 1
ATOM 1027 N N . LEU A 1 126 ? -18.497 6.522 16.599 1.00 96.12 126 LEU A N 1
ATOM 1028 C CA . LEU A 1 126 ? -17.834 7.422 17.551 1.00 96.12 126 LEU A CA 1
ATOM 1029 C C . LEU A 1 126 ? -18.391 8.850 17.477 1.00 96.12 126 LEU A C 1
ATOM 1031 O O . LEU A 1 126 ? -18.627 9.473 18.511 1.00 96.12 126 LEU A O 1
ATOM 1035 N N . LYS A 1 127 ? -18.634 9.369 16.267 1.00 96.31 127 LYS A N 1
ATOM 1036 C CA . LYS A 1 127 ? -19.222 10.704 16.058 1.00 96.31 127 LYS A CA 1
ATOM 1037 C C . LYS A 1 127 ? -20.668 10.802 16.547 1.00 96.31 127 LYS A C 1
ATOM 1039 O O . LYS A 1 127 ? -21.096 11.880 16.952 1.00 96.31 127 LYS A O 1
ATOM 1044 N N . GLU A 1 128 ? -21.399 9.692 16.543 1.00 96.75 128 GLU A N 1
ATOM 1045 C CA . GLU A 1 128 ? -22.752 9.575 17.097 1.00 96.75 128 GLU A CA 1
ATOM 1046 C C . GLU A 1 128 ? -22.768 9.394 18.626 1.00 96.75 128 GLU A C 1
ATOM 1048 O O . GLU A 1 128 ? -23.836 9.402 19.237 1.00 96.75 128 GLU A O 1
ATOM 1053 N N . GLY A 1 129 ? -21.596 9.278 19.261 1.00 94.94 129 GLY A N 1
ATOM 1054 C CA . GLY A 1 129 ? -21.466 9.092 20.705 1.00 94.94 129 GLY A CA 1
ATOM 1055 C C . GLY A 1 129 ? -21.669 7.647 21.161 1.00 94.94 129 GLY A C 1
ATOM 1056 O O . GLY A 1 129 ? -22.038 7.429 22.313 1.00 94.94 129 GLY A O 1
ATOM 1057 N N . ALA A 1 130 ? -21.461 6.665 20.278 1.00 94.94 130 ALA A N 1
ATOM 1058 C CA . ALA A 1 130 ? -21.500 5.257 20.653 1.00 94.94 130 ALA A CA 1
ATOM 1059 C C . ALA A 1 130 ? -20.378 4.920 21.644 1.00 94.94 130 ALA A C 1
ATOM 1061 O O . ALA A 1 130 ? -19.221 5.315 21.473 1.00 94.94 130 ALA A O 1
ATOM 1062 N N . GLU A 1 131 ? -20.713 4.126 22.657 1.00 93.38 131 GLU A N 1
ATOM 1063 C CA . GLU A 1 131 ? -19.740 3.639 23.625 1.00 93.38 131 GLU A CA 1
ATOM 1064 C C . GLU A 1 131 ? -18.911 2.489 23.035 1.00 93.38 131 GLU A C 1
ATOM 1066 O O . GLU A 1 131 ? -19.353 1.742 22.158 1.00 93.38 131 GLU A O 1
ATOM 1071 N N . ALA A 1 132 ? -17.702 2.282 23.565 1.00 91.69 132 ALA A N 1
ATOM 1072 C CA . ALA A 1 132 ? -16.772 1.275 23.044 1.00 91.69 132 ALA A CA 1
ATOM 1073 C C . ALA A 1 132 ? -17.364 -0.150 23.002 1.00 91.69 132 ALA A C 1
ATOM 1075 O O . ALA A 1 132 ? -17.011 -0.940 22.131 1.00 91.69 132 ALA A O 1
ATOM 1076 N N . TYR A 1 133 ? -18.262 -0.489 23.933 1.00 89.81 133 TYR A N 1
ATOM 1077 C CA . TYR A 1 133 ? -18.926 -1.794 23.949 1.00 89.81 133 TYR A CA 1
ATOM 1078 C C . TYR A 1 133 ? -19.933 -1.960 22.802 1.00 89.81 133 TYR A C 1
ATOM 1080 O O . TYR A 1 133 ? -20.010 -3.039 22.214 1.00 89.81 133 TYR A O 1
ATOM 1088 N N . ASP A 1 134 ? -20.663 -0.898 22.457 1.00 91.94 134 ASP A N 1
ATOM 1089 C CA . ASP A 1 134 ? -21.623 -0.915 21.352 1.00 91.94 134 ASP A CA 1
ATOM 1090 C C . ASP A 1 134 ? -20.895 -1.045 20.011 1.00 91.94 134 ASP A C 1
ATOM 1092 O O . ASP A 1 134 ? -21.304 -1.835 19.163 1.00 91.94 134 ASP A O 1
ATOM 1096 N N . ILE A 1 135 ? -19.758 -0.355 19.864 1.00 92.88 135 ILE A N 1
ATOM 1097 C CA . ILE A 1 135 ? -18.873 -0.484 18.697 1.00 92.88 135 ILE A CA 1
ATOM 1098 C C . ILE A 1 135 ? -18.374 -1.920 18.554 1.00 92.88 135 ILE A C 1
ATOM 1100 O O . ILE A 1 135 ? -18.509 -2.503 17.484 1.00 92.88 135 ILE A O 1
ATOM 1104 N N . VAL A 1 136 ? -17.832 -2.511 19.626 1.00 91.56 136 VAL A N 1
ATOM 1105 C CA . VAL A 1 136 ? -17.368 -3.910 19.624 1.00 91.56 136 VAL A CA 1
ATOM 1106 C C . VAL A 1 136 ? -18.467 -4.849 19.145 1.00 91.56 136 VAL A C 1
ATOM 1108 O O . VAL A 1 136 ? -18.221 -5.674 18.274 1.00 91.56 136 VAL A O 1
ATOM 1111 N N . LYS A 1 137 ? -19.678 -4.710 19.686 1.00 89.81 137 LYS A N 1
ATOM 1112 C CA . LYS A 1 137 ? -20.802 -5.568 19.318 1.00 89.81 137 LYS A CA 1
ATOM 1113 C C . LYS A 1 137 ? -21.185 -5.417 17.842 1.00 89.81 137 LYS A C 1
ATOM 1115 O O . LYS A 1 137 ? -21.382 -6.419 17.168 1.00 89.81 137 LYS A O 1
ATOM 1120 N N . GLU A 1 138 ? -21.280 -4.184 17.350 1.00 90.12 138 GLU A N 1
ATOM 1121 C CA . GLU A 1 138 ? -21.685 -3.910 15.967 1.00 90.12 138 GLU A CA 1
ATOM 1122 C C . GLU A 1 138 ? -20.662 -4.421 14.945 1.00 90.12 138 GLU A C 1
ATOM 1124 O O . GLU A 1 138 ? -21.042 -4.926 13.886 1.00 90.12 138 GLU A O 1
ATOM 1129 N N . VAL A 1 139 ? -19.363 -4.290 15.238 1.00 89.62 139 VAL A N 1
ATOM 1130 C CA . VAL A 1 139 ? -18.322 -4.720 14.297 1.00 89.62 139 VAL A CA 1
ATOM 1131 C C . VAL A 1 139 ? -18.041 -6.223 14.363 1.00 89.62 139 VAL A C 1
ATOM 1133 O O . VAL A 1 139 ? -17.707 -6.793 13.330 1.00 89.62 139 VAL A O 1
ATOM 1136 N N . ASP A 1 140 ? -18.219 -6.886 15.515 1.00 87.50 140 ASP A N 1
ATOM 1137 C CA . ASP A 1 140 ? -18.032 -8.346 15.641 1.00 87.50 140 ASP A CA 1
ATOM 1138 C C . ASP A 1 140 ? -18.934 -9.123 14.670 1.00 87.50 140 ASP A C 1
ATOM 1140 O O . ASP A 1 140 ? -18.490 -10.064 14.014 1.00 87.50 140 ASP A O 1
ATOM 1144 N N . ASP A 1 141 ? -20.177 -8.660 14.505 1.00 82.31 141 ASP A N 1
ATOM 1145 C CA . ASP A 1 141 ? -21.162 -9.276 13.612 1.00 82.31 141 ASP A CA 1
ATOM 1146 C C . ASP A 1 141 ? -20.876 -9.016 12.120 1.00 82.31 141 ASP A C 1
ATOM 1148 O O . ASP A 1 141 ? -21.321 -9.779 11.256 1.00 82.31 141 ASP A O 1
ATOM 1152 N N . LYS A 1 142 ? -20.157 -7.934 11.791 1.00 85.06 142 LYS A N 1
ATOM 1153 C CA . LYS A 1 142 ? -19.936 -7.485 10.403 1.00 85.06 142 LYS A CA 1
ATOM 1154 C C . LYS A 1 142 ? -18.564 -7.841 9.850 1.00 85.06 142 LYS A C 1
ATOM 1156 O O . LYS A 1 142 ? -18.435 -8.058 8.645 1.00 85.06 142 LYS A O 1
ATOM 1161 N N . TRP A 1 143 ? -17.537 -7.866 10.690 1.00 86.31 143 TRP A N 1
ATOM 1162 C CA . TRP A 1 143 ? -16.171 -8.090 10.244 1.00 86.31 143 TRP A CA 1
ATOM 1163 C C . TRP A 1 143 ? -15.925 -9.542 9.866 1.00 86.31 143 TRP A C 1
ATOM 1165 O O . TRP A 1 143 ? -16.328 -10.485 10.551 1.00 86.31 143 TRP A O 1
ATOM 1175 N N . VAL A 1 144 ? -15.193 -9.734 8.768 1.00 78.81 144 VAL A N 1
ATOM 1176 C CA . VAL A 1 144 ? -14.809 -11.068 8.309 1.00 78.81 144 VAL A CA 1
ATOM 1177 C C . VAL A 1 144 ? -13.937 -11.741 9.369 1.00 78.81 144 VAL A C 1
ATOM 1179 O O . VAL A 1 144 ? -12.784 -11.375 9.583 1.00 78.81 144 VAL A O 1
ATOM 1182 N N . GLY A 1 145 ? -14.494 -12.770 10.009 1.00 75.38 145 GLY A N 1
ATOM 1183 C CA . GLY A 1 145 ? -13.819 -13.527 11.064 1.00 75.38 145 GLY A CA 1
ATOM 1184 C C . GLY A 1 145 ? -13.972 -12.957 12.477 1.00 75.38 145 GLY A C 1
ATOM 1185 O O . GLY A 1 145 ? -13.337 -13.512 13.377 1.00 75.38 145 GLY A O 1
ATOM 1186 N N . GLY A 1 146 ? -14.806 -11.924 12.652 1.00 82.06 146 GLY A N 1
ATOM 1187 C CA . GLY A 1 146 ? -15.135 -11.303 13.935 1.00 82.06 146 GLY A CA 1
ATOM 1188 C C . GLY A 1 146 ? -13.947 -10.660 14.656 1.00 82.06 146 GLY A C 1
ATOM 1189 O O . GLY A 1 146 ? -12.837 -10.538 14.128 1.00 82.06 146 GLY A O 1
ATOM 1190 N N . ILE A 1 147 ? -14.190 -10.268 15.900 1.00 84.50 147 ILE A N 1
ATOM 1191 C CA . ILE A 1 147 ? -13.211 -9.743 16.851 1.00 84.50 147 ILE A CA 1
ATOM 1192 C C . ILE A 1 147 ? -12.520 -10.918 17.543 1.00 84.50 147 ILE A C 1
ATOM 1194 O O . ILE A 1 147 ? -13.125 -11.683 18.299 1.00 84.50 147 ILE A O 1
ATOM 1198 N N . ARG A 1 148 ? -11.209 -11.060 17.332 1.00 83.88 148 ARG A N 1
ATOM 1199 C CA . ARG A 1 148 ? -10.415 -12.117 17.978 1.00 83.88 148 ARG A CA 1
ATOM 1200 C C . ARG A 1 148 ? -9.788 -11.645 19.281 1.00 83.88 148 ARG A C 1
ATOM 1202 O O . ARG A 1 148 ? -9.563 -12.460 20.179 1.00 83.88 148 ARG A O 1
ATOM 1209 N N . TYR A 1 149 ? -9.519 -10.347 19.409 1.00 83.69 149 TYR A N 1
ATOM 1210 C CA . TYR A 1 149 ? -8.811 -9.761 20.544 1.00 83.69 149 TYR A CA 1
ATOM 1211 C C . TYR A 1 149 ? -9.586 -8.579 21.150 1.00 83.69 149 TYR A C 1
ATOM 1213 O O . TYR A 1 149 ? -9.068 -7.456 21.207 1.00 83.69 149 TYR A O 1
ATOM 1221 N N . PRO A 1 150 ? -10.773 -8.826 21.745 1.00 83.25 150 PRO A N 1
ATOM 1222 C CA . PRO A 1 150 ? -11.692 -7.772 22.186 1.00 83.25 150 PRO A CA 1
ATOM 1223 C C . PRO A 1 150 ? -11.072 -6.802 23.193 1.00 83.25 150 PRO A C 1
ATOM 1225 O O . PRO A 1 150 ? -11.356 -5.612 23.170 1.00 83.25 150 PRO A O 1
ATOM 1228 N N . LYS A 1 151 ? -10.184 -7.279 24.075 1.00 84.69 151 LYS A N 1
ATOM 1229 C CA . LYS A 1 151 ? -9.491 -6.413 25.045 1.00 84.69 151 LYS A CA 1
ATOM 1230 C C . LYS A 1 151 ? -8.529 -5.432 24.375 1.00 84.69 151 LYS A C 1
ATOM 1232 O O . LYS A 1 151 ? -8.464 -4.281 24.791 1.00 84.69 151 LYS A O 1
ATOM 1237 N N . SER A 1 152 ? -7.779 -5.889 23.370 1.00 83.25 152 SER A N 1
ATOM 1238 C CA . SER A 1 152 ? -6.846 -5.033 22.627 1.00 83.25 152 SER A CA 1
ATOM 1239 C C . SER A 1 152 ? -7.624 -3.988 21.836 1.00 83.25 152 SER A C 1
ATOM 1241 O O . SER A 1 152 ? -7.338 -2.796 21.927 1.00 83.25 152 SER A O 1
ATOM 1243 N N . PHE A 1 153 ? -8.683 -4.429 21.156 1.00 88.50 153 PHE A N 1
ATOM 1244 C CA . PHE A 1 153 ? -9.544 -3.544 20.392 1.00 88.50 153 PHE A CA 1
ATOM 1245 C C . PHE A 1 153 ? -10.242 -2.501 21.283 1.00 88.50 153 PHE A C 1
ATOM 1247 O O . PHE A 1 153 ? -10.164 -1.310 21.000 1.00 88.50 153 PHE A O 1
ATOM 1254 N N . LEU A 1 154 ? -10.781 -2.897 22.443 1.00 89.69 154 LEU A N 1
ATOM 1255 C CA . LEU A 1 154 ? -11.323 -1.962 23.441 1.00 89.69 154 LEU A CA 1
ATOM 1256 C C . LEU A 1 154 ? -10.299 -0.927 23.928 1.00 89.69 154 LEU A C 1
ATOM 1258 O O . LEU A 1 154 ? -10.681 0.201 24.228 1.00 89.69 154 LEU A O 1
ATOM 1262 N N . ASN A 1 155 ? -9.018 -1.286 24.039 1.00 88.25 155 ASN A N 1
ATOM 1263 C CA . ASN A 1 155 ? -7.977 -0.327 24.417 1.00 88.25 155 ASN A CA 1
ATOM 1264 C C . ASN A 1 155 ? -7.715 0.694 23.303 1.00 88.25 155 ASN A C 1
ATOM 1266 O O . ASN A 1 155 ? -7.462 1.857 23.602 1.00 88.25 155 ASN A O 1
ATOM 1270 N N . ILE A 1 156 ? -7.796 0.282 22.034 1.00 89.50 156 ILE A N 1
ATOM 1271 C CA . ILE A 1 156 ? -7.706 1.197 20.886 1.00 89.50 156 ILE A CA 1
ATOM 1272 C C . ILE A 1 156 ? -8.907 2.148 20.879 1.00 89.50 156 ILE A C 1
ATOM 1274 O O . ILE A 1 156 ? -8.720 3.354 20.746 1.00 89.50 156 ILE A O 1
ATOM 1278 N N . LEU A 1 157 ? -10.116 1.629 21.125 1.00 91.88 157 LEU A N 1
ATOM 1279 C CA . LEU A 1 157 ? -11.348 2.424 21.153 1.00 91.88 157 LEU A CA 1
ATOM 1280 C C . LEU A 1 157 ? -11.377 3.513 22.241 1.00 91.88 157 LEU A C 1
ATOM 1282 O O . LEU A 1 157 ? -12.187 4.429 22.174 1.00 91.88 157 LEU A O 1
ATOM 1286 N N . LYS A 1 158 ? -10.500 3.427 23.246 1.00 90.00 158 LYS A N 1
ATOM 1287 C CA . LYS A 1 158 ? -10.415 4.381 24.362 1.00 90.00 158 LYS A CA 1
ATOM 1288 C C . LYS A 1 158 ? -9.341 5.456 24.185 1.00 90.00 158 LYS A C 1
ATOM 1290 O O . LYS A 1 158 ? -9.108 6.223 25.116 1.00 90.00 158 LYS A O 1
ATOM 1295 N N . ARG A 1 159 ? -8.643 5.497 23.046 1.00 89.62 159 ARG A N 1
ATOM 1296 C CA . ARG A 1 159 ? -7.591 6.496 22.808 1.00 89.62 159 ARG A CA 1
ATOM 1297 C C . ARG A 1 159 ? -8.197 7.881 22.582 1.00 89.62 159 ARG A C 1
ATOM 1299 O O . ARG A 1 159 ? -9.165 8.024 21.843 1.00 89.62 159 ARG A O 1
ATOM 1306 N N . GLU A 1 160 ? -7.593 8.902 23.186 1.00 88.38 160 GLU A N 1
ATOM 1307 C CA . GLU A 1 160 ? -8.097 10.285 23.147 1.00 88.38 160 GLU A CA 1
ATOM 1308 C C . GLU A 1 160 ? -8.123 10.878 21.727 1.00 88.38 160 GLU A C 1
ATOM 1310 O O . GLU A 1 160 ? -8.999 11.672 21.402 1.00 88.38 160 GLU A O 1
ATOM 1315 N N . ASN A 1 161 ? -7.201 10.457 20.859 1.00 92.38 161 ASN A N 1
ATOM 1316 C CA . ASN A 1 161 ? -7.057 10.927 19.479 1.00 92.38 161 ASN A CA 1
ATOM 1317 C C . ASN A 1 161 ? -7.656 9.966 18.435 1.00 92.38 161 ASN A C 1
ATOM 1319 O O . ASN A 1 161 ? -7.320 10.053 17.255 1.00 92.38 161 ASN A O 1
ATOM 1323 N N . LEU A 1 162 ? -8.524 9.033 18.845 1.00 94.69 162 LEU A N 1
ATOM 1324 C CA . LEU A 1 162 ? -9.035 7.977 17.966 1.00 94.69 162 LEU A CA 1
ATOM 1325 C C . LEU A 1 162 ? -9.765 8.519 16.729 1.00 94.69 162 LEU A C 1
ATOM 1327 O O . LEU A 1 162 ? -9.554 8.007 15.636 1.00 94.69 162 LEU A O 1
ATOM 1331 N N . ILE A 1 163 ? -10.595 9.554 16.887 1.00 96.75 163 ILE A N 1
ATOM 1332 C CA . ILE A 1 163 ? -11.337 10.161 15.768 1.00 96.75 163 ILE A CA 1
ATOM 1333 C C . ILE A 1 163 ? -10.366 10.737 14.730 1.00 96.75 163 ILE A C 1
ATOM 1335 O O . ILE A 1 163 ? -10.463 10.395 13.556 1.00 96.75 163 ILE A O 1
ATOM 1339 N N . GLU A 1 164 ? -9.395 11.542 15.168 1.00 97.31 164 GLU A N 1
ATOM 1340 C CA . GLU A 1 164 ? -8.384 12.155 14.295 1.00 97.31 164 GLU A CA 1
ATOM 1341 C C . GLU A 1 164 ? -7.518 11.096 13.592 1.00 97.31 164 GLU A C 1
ATOM 1343 O O . GLU A 1 164 ? -7.211 11.206 12.403 1.00 97.31 164 GLU A O 1
ATOM 1348 N N . PHE A 1 165 ? -7.155 10.034 14.315 1.00 97.12 165 PHE A N 1
ATOM 1349 C CA . PHE A 1 165 ? -6.427 8.898 13.760 1.00 97.12 165 PHE A CA 1
ATOM 1350 C C . PHE A 1 165 ? -7.240 8.165 12.681 1.00 97.12 165 PHE A C 1
ATOM 1352 O O . PHE A 1 165 ? -6.700 7.876 11.615 1.00 97.12 165 PHE A O 1
ATOM 1359 N N . LEU A 1 166 ? -8.524 7.880 12.923 1.00 97.88 166 LEU A N 1
ATOM 1360 C CA . LEU A 1 166 ? -9.383 7.204 11.945 1.00 97.88 166 LEU A CA 1
ATOM 1361 C C . LEU A 1 166 ? -9.616 8.071 10.703 1.00 97.88 166 LEU A C 1
ATOM 1363 O O . LEU A 1 166 ? -9.558 7.560 9.587 1.00 97.88 166 LEU A O 1
ATOM 1367 N N . GLU A 1 167 ? -9.822 9.378 10.879 1.00 98.38 167 GLU A N 1
ATOM 1368 C CA . GLU A 1 167 ? -9.913 10.333 9.768 1.00 98.38 167 GLU A CA 1
ATOM 1369 C C . GLU A 1 167 ? -8.621 10.353 8.944 1.00 98.38 167 GLU A C 1
ATOM 1371 O O . GLU A 1 167 ? -8.664 10.264 7.717 1.00 98.38 167 GLU A O 1
ATOM 1376 N N . SER A 1 168 ? -7.467 10.390 9.614 1.00 98.25 168 SER A N 1
ATOM 1377 C CA . SER A 1 168 ? -6.158 10.312 8.960 1.00 98.25 168 SER A CA 1
ATOM 1378 C C . SER A 1 168 ? -5.981 9.008 8.188 1.00 98.25 168 SER A C 1
ATOM 1380 O O . SER A 1 168 ? -5.541 9.029 7.042 1.00 98.25 168 SER A O 1
ATOM 1382 N N . LEU A 1 169 ? -6.355 7.873 8.782 1.00 97.94 169 LEU A N 1
ATOM 1383 C CA . LEU A 1 169 ? -6.259 6.562 8.147 1.00 97.94 169 LEU A CA 1
ATOM 1384 C C . LEU A 1 169 ? -7.130 6.477 6.885 1.00 97.94 169 LEU A C 1
ATOM 1386 O O . LEU A 1 169 ? -6.660 5.996 5.857 1.00 97.94 169 LEU A O 1
ATOM 1390 N N . ILE A 1 170 ? -8.365 6.981 6.940 1.00 98.31 170 ILE A N 1
ATOM 1391 C CA . ILE A 1 170 ? -9.277 7.022 5.787 1.00 98.31 170 ILE A CA 1
ATOM 1392 C C . ILE A 1 170 ? -8.718 7.914 4.670 1.00 98.31 170 ILE A C 1
ATOM 1394 O O . ILE A 1 170 ? -8.713 7.507 3.509 1.00 98.31 170 ILE A O 1
ATOM 1398 N N . ASN A 1 171 ? -8.192 9.094 5.005 1.00 98.25 171 ASN A N 1
ATOM 1399 C CA . ASN A 1 171 ? -7.594 9.996 4.016 1.00 98.25 171 ASN A CA 1
ATOM 1400 C C . ASN A 1 171 ? -6.353 9.377 3.355 1.00 98.25 171 ASN A C 1
ATOM 1402 O O . ASN A 1 171 ? -6.200 9.439 2.136 1.00 98.25 171 ASN A O 1
ATOM 1406 N N . VAL A 1 172 ? -5.499 8.708 4.137 1.00 98.12 172 VAL A N 1
ATOM 1407 C CA . VAL A 1 172 ? -4.348 7.963 3.609 1.00 98.12 172 VAL A CA 1
ATOM 1408 C C . VAL A 1 172 ? -4.794 6.866 2.643 1.00 98.12 172 VAL A C 1
ATOM 1410 O O . VAL A 1 172 ? -4.158 6.669 1.609 1.00 98.12 172 VAL A O 1
ATOM 1413 N N . VAL A 1 173 ? -5.866 6.140 2.965 1.00 97.81 173 VAL A N 1
ATOM 1414 C CA . VAL A 1 173 ? -6.422 5.094 2.096 1.00 97.81 173 VAL A CA 1
ATOM 1415 C C . VAL A 1 173 ? -6.862 5.669 0.749 1.00 97.81 173 VAL A C 1
ATOM 1417 O O . VAL A 1 173 ? -6.548 5.078 -0.286 1.00 97.81 173 VAL A O 1
ATOM 1420 N N . ASP A 1 174 ? -7.515 6.832 0.753 1.00 97.06 174 ASP A N 1
ATOM 1421 C CA . ASP A 1 174 ? -7.903 7.534 -0.472 1.00 97.06 174 ASP A CA 1
ATOM 1422 C C . ASP A 1 174 ? -6.675 7.967 -1.289 1.00 97.06 174 ASP A C 1
ATOM 1424 O O . ASP A 1 174 ? -6.594 7.665 -2.478 1.00 97.06 174 ASP A O 1
ATOM 1428 N N . GLU A 1 175 ? -5.660 8.566 -0.657 1.00 97.25 175 GLU A N 1
ATOM 1429 C CA . GLU A 1 175 ? -4.419 8.945 -1.350 1.00 97.25 175 GLU A CA 1
ATOM 1430 C C . GLU A 1 175 ? -3.665 7.741 -1.933 1.00 97.25 175 GLU A C 1
ATOM 1432 O O . GLU A 1 175 ? -3.079 7.821 -3.015 1.00 97.25 175 GLU A O 1
ATOM 1437 N N . LEU A 1 176 ? -3.640 6.614 -1.216 1.00 97.38 176 LEU A N 1
ATOM 1438 C CA . LEU A 1 176 ? -2.990 5.399 -1.698 1.00 97.38 176 LEU A CA 1
ATOM 1439 C C . LEU A 1 176 ? -3.749 4.778 -2.868 1.00 97.38 176 LEU A C 1
ATOM 1441 O O . LEU A 1 176 ? -3.119 4.209 -3.757 1.00 97.38 176 LEU A O 1
ATOM 1445 N N . ARG A 1 177 ? -5.076 4.910 -2.929 1.00 94.50 177 ARG A N 1
ATOM 1446 C CA . ARG A 1 177 ? -5.858 4.431 -4.076 1.00 94.50 177 ARG A CA 1
ATOM 1447 C C . ARG A 1 177 ? -5.391 5.074 -5.386 1.00 94.50 177 ARG A C 1
ATOM 1449 O O . ARG A 1 177 ? -5.305 4.380 -6.404 1.00 94.50 177 ARG A O 1
ATOM 1456 N N . ASP A 1 178 ? -5.024 6.350 -5.337 1.00 92.44 178 ASP A N 1
ATOM 1457 C CA . ASP A 1 178 ? -4.593 7.113 -6.509 1.00 92.44 178 ASP A CA 1
ATOM 1458 C C . ASP A 1 178 ? -3.190 6.724 -6.999 1.00 92.44 178 ASP A C 1
ATOM 1460 O O . ASP A 1 178 ? -2.942 6.730 -8.205 1.00 92.44 178 ASP A O 1
ATOM 1464 N N . CYS A 1 179 ? -2.274 6.346 -6.098 1.00 94.94 179 CYS A N 1
ATOM 1465 C CA . CYS A 1 179 ? -0.882 6.052 -6.469 1.00 94.94 179 CYS A CA 1
ATOM 1466 C C . CYS A 1 179 ? -0.539 4.556 -6.567 1.00 94.94 179 CYS A C 1
ATOM 1468 O O . CYS A 1 179 ? 0.354 4.176 -7.328 1.00 94.94 179 CYS A O 1
ATOM 1470 N N . MET A 1 180 ? -1.237 3.680 -5.834 1.00 95.25 180 MET A N 1
ATOM 1471 C CA . MET A 1 180 ? -0.824 2.279 -5.684 1.00 95.25 180 MET A CA 1
ATOM 1472 C C . MET A 1 180 ? -0.854 1.480 -6.987 1.00 95.25 180 MET A C 1
ATOM 1474 O O . MET A 1 180 ? -0.118 0.504 -7.093 1.00 95.25 180 MET A O 1
ATOM 1478 N N . CYS A 1 181 ? -1.656 1.857 -7.988 1.00 93.75 181 CYS A N 1
ATOM 1479 C CA . CYS A 1 181 ? -1.681 1.135 -9.264 1.00 93.75 181 CYS A CA 1
ATOM 1480 C C . CYS A 1 181 ? -0.307 1.112 -9.946 1.00 93.75 181 CYS A C 1
ATOM 1482 O O . CYS A 1 181 ? 0.113 0.055 -10.410 1.00 93.75 181 CYS A O 1
ATOM 1484 N N . VAL A 1 182 ? 0.416 2.236 -9.927 1.00 93.12 182 VAL A N 1
ATOM 1485 C CA . VAL A 1 182 ? 1.760 2.345 -10.508 1.00 93.12 182 VAL A CA 1
ATOM 1486 C C . VAL A 1 182 ? 2.759 1.530 -9.688 1.00 93.12 182 VAL A C 1
ATOM 1488 O O . VAL A 1 182 ? 3.572 0.805 -10.250 1.00 93.12 182 VAL A O 1
ATOM 1491 N N . CYS A 1 183 ? 2.658 1.568 -8.356 1.00 95.31 183 CYS A N 1
ATOM 1492 C CA . CYS A 1 183 ? 3.531 0.787 -7.477 1.00 95.31 183 CYS A CA 1
ATOM 1493 C C . CYS A 1 183 ? 3.340 -0.730 -7.665 1.00 95.31 183 CYS A C 1
ATOM 1495 O O . CYS A 1 183 ? 4.308 -1.491 -7.677 1.00 95.31 183 CYS A O 1
ATOM 1497 N N . VAL A 1 184 ? 2.090 -1.181 -7.822 1.00 94.38 184 VAL A N 1
ATOM 1498 C CA . VAL A 1 184 ? 1.755 -2.589 -8.085 1.00 94.38 184 VAL A CA 1
ATOM 1499 C C . VAL A 1 184 ? 2.290 -3.034 -9.443 1.00 94.38 184 VAL A C 1
ATOM 1501 O O . VAL A 1 184 ? 2.850 -4.129 -9.543 1.00 94.38 184 VAL A O 1
ATOM 1504 N N . ASP A 1 185 ? 2.132 -2.197 -10.469 1.00 92.25 185 ASP A N 1
ATOM 1505 C CA . ASP A 1 185 ? 2.630 -2.491 -11.811 1.00 92.25 185 ASP A CA 1
ATOM 1506 C C . ASP A 1 185 ? 4.160 -2.613 -11.827 1.00 92.25 185 ASP A C 1
ATOM 1508 O O . ASP A 1 185 ? 4.694 -3.614 -12.306 1.00 92.25 185 ASP A O 1
ATOM 1512 N N . GLU A 1 186 ? 4.858 -1.675 -11.179 1.00 92.94 186 GLU A N 1
ATOM 1513 C CA . GLU A 1 186 ? 6.316 -1.692 -11.006 1.00 92.94 186 GLU A CA 1
ATOM 1514 C C . GLU A 1 186 ? 6.795 -3.014 -10.378 1.00 92.94 186 GLU A C 1
ATOM 1516 O O . GLU A 1 186 ? 7.693 -3.689 -10.884 1.00 92.94 186 GLU A O 1
ATOM 1521 N N . VAL A 1 187 ? 6.144 -3.465 -9.302 1.00 92.50 187 VAL A N 1
ATOM 1522 C CA . VAL A 1 187 ? 6.493 -4.730 -8.638 1.00 92.50 187 VAL A CA 1
ATOM 1523 C C . VAL A 1 187 ? 6.295 -5.943 -9.540 1.00 92.50 187 VAL A C 1
ATOM 1525 O O . VAL A 1 187 ? 7.087 -6.896 -9.489 1.00 92.50 187 VAL A O 1
ATOM 1528 N N . ALA A 1 188 ? 5.241 -5.959 -10.345 1.00 90.50 188 ALA A N 1
ATOM 1529 C CA . ALA A 1 188 ? 4.984 -7.066 -11.250 1.00 90.50 188 ALA A CA 1
ATOM 1530 C C . ALA A 1 188 ? 5.954 -7.080 -12.432 1.00 90.50 188 ALA A C 1
ATOM 1532 O O . ALA A 1 188 ? 6.419 -8.161 -12.802 1.00 90.50 188 ALA A O 1
ATOM 1533 N N . TRP A 1 189 ? 6.324 -5.910 -12.958 1.00 89.44 189 TRP A N 1
ATOM 1534 C CA . TRP A 1 189 ? 7.393 -5.767 -13.943 1.00 89.44 189 TRP A CA 1
ATOM 1535 C C . TRP A 1 189 ? 8.704 -6.346 -13.424 1.00 89.44 189 TRP A C 1
ATOM 1537 O O . TRP A 1 189 ? 9.258 -7.258 -14.043 1.00 89.44 189 TRP A O 1
ATOM 1547 N N . LEU A 1 190 ? 9.150 -5.916 -12.242 1.00 89.69 190 LEU A N 1
ATOM 1548 C CA . LEU A 1 190 ? 10.355 -6.456 -11.607 1.00 89.69 190 LEU A CA 1
ATOM 1549 C C . LEU A 1 190 ? 10.253 -7.973 -11.404 1.00 89.69 190 LEU A C 1
ATOM 1551 O O . LEU A 1 190 ? 11.184 -8.718 -11.699 1.00 89.69 190 LEU A O 1
ATOM 1555 N N . THR A 1 191 ? 9.086 -8.460 -10.974 1.00 89.12 191 THR A N 1
ATOM 1556 C CA . THR A 1 191 ? 8.835 -9.899 -10.809 1.00 89.12 191 THR A CA 1
ATOM 1557 C C . THR A 1 191 ? 8.939 -10.671 -12.118 1.00 89.12 191 THR A C 1
ATOM 1559 O O . THR A 1 191 ? 9.428 -11.799 -12.124 1.00 89.12 191 THR A O 1
ATOM 1562 N N . TRP A 1 192 ? 8.473 -10.095 -13.221 1.00 88.50 192 TRP A N 1
ATOM 1563 C CA . TRP A 1 192 ? 8.566 -10.713 -14.533 1.00 88.50 192 TRP A CA 1
ATOM 1564 C C . TRP A 1 192 ? 10.004 -10.720 -15.064 1.00 88.50 192 TRP A C 1
ATOM 1566 O O . TRP A 1 192 ? 10.447 -11.738 -15.608 1.00 88.50 192 TRP A O 1
ATOM 1576 N N . CYS A 1 193 ? 10.737 -9.624 -14.857 1.00 86.44 193 CYS A N 1
ATOM 1577 C CA . CYS A 1 193 ? 12.153 -9.488 -15.194 1.00 86.44 193 CYS A CA 1
ATOM 1578 C C . CYS A 1 193 ? 13.039 -10.457 -14.397 1.00 86.44 193 CYS A C 1
ATOM 1580 O O . CYS A 1 193 ? 13.999 -11.001 -14.939 1.00 86.44 193 CYS A O 1
ATOM 1582 N N . ASP A 1 194 ? 12.700 -10.743 -13.138 1.00 86.12 194 ASP A N 1
ATOM 1583 C CA . ASP A 1 194 ? 13.471 -11.651 -12.281 1.00 86.12 194 ASP A CA 1
ATOM 1584 C C . ASP A 1 194 ? 13.539 -13.099 -12.803 1.00 86.12 194 ASP A C 1
ATOM 1586 O O . ASP A 1 194 ? 14.442 -13.839 -12.406 1.00 86.12 194 ASP A O 1
ATOM 1590 N N . LEU A 1 195 ? 12.620 -13.503 -13.690 1.00 83.62 195 LEU A N 1
ATOM 1591 C CA . LEU A 1 195 ? 12.457 -14.891 -14.144 1.00 83.62 195 LEU A CA 1
ATOM 1592 C C . LEU A 1 195 ? 13.538 -15.373 -15.115 1.00 83.62 195 LEU A C 1
ATOM 1594 O O . LEU A 1 195 ? 13.789 -16.575 -15.166 1.00 83.62 195 LEU A O 1
ATOM 1598 N N . ASP A 1 196 ? 14.125 -14.475 -15.908 1.00 80.94 196 ASP A N 1
ATOM 1599 C CA . ASP A 1 196 ? 15.183 -14.807 -16.867 1.00 80.94 196 ASP A CA 1
ATOM 1600 C C . ASP A 1 196 ? 16.025 -13.574 -17.224 1.00 80.94 196 ASP A C 1
ATOM 1602 O O . ASP A 1 196 ? 15.520 -12.452 -17.291 1.00 80.94 196 ASP A O 1
ATOM 1606 N N . GLU A 1 197 ? 17.310 -13.782 -17.509 1.00 76.75 197 GLU A N 1
ATOM 1607 C CA . GLU A 1 197 ? 18.259 -12.708 -17.817 1.00 76.75 197 GLU A CA 1
ATOM 1608 C C . GLU A 1 197 ? 17.880 -11.930 -19.089 1.00 76.75 197 GLU A C 1
ATOM 1610 O O . GLU A 1 197 ? 18.037 -10.707 -19.138 1.00 76.75 197 GLU A O 1
ATOM 1615 N N . ASN A 1 198 ? 17.295 -12.590 -20.099 1.00 79.88 198 ASN A N 1
ATOM 1616 C CA . ASN A 1 198 ? 16.871 -11.899 -21.320 1.00 79.88 198 ASN A CA 1
ATOM 1617 C C . ASN A 1 198 ? 15.737 -10.903 -21.053 1.00 79.88 198 ASN A C 1
ATOM 1619 O O . ASN A 1 198 ? 15.658 -9.876 -21.726 1.00 79.88 198 ASN A O 1
ATOM 1623 N N . ARG A 1 199 ? 14.879 -11.178 -20.059 1.00 83.88 199 ARG A N 1
ATOM 1624 C CA . ARG A 1 199 ? 13.781 -10.279 -19.670 1.00 83.88 199 ARG A CA 1
ATOM 1625 C C . ARG A 1 199 ? 14.295 -9.038 -18.952 1.00 83.88 199 ARG A C 1
ATOM 1627 O O . ARG A 1 199 ? 13.785 -7.955 -19.199 1.00 83.88 199 ARG A O 1
ATOM 1634 N N . ARG A 1 200 ? 15.353 -9.158 -18.144 1.00 83.38 200 ARG A N 1
ATOM 1635 C CA . ARG A 1 200 ? 16.007 -7.994 -17.504 1.00 83.38 200 ARG A CA 1
ATOM 1636 C C . ARG A 1 200 ? 16.637 -7.048 -18.514 1.00 83.38 200 ARG A C 1
ATOM 1638 O O . ARG A 1 200 ? 16.661 -5.839 -18.322 1.00 83.38 200 ARG A O 1
ATOM 1645 N N . ASN A 1 201 ? 17.146 -7.614 -19.601 1.00 88.12 201 ASN A N 1
ATOM 1646 C CA . ASN A 1 201 ? 17.722 -6.846 -20.691 1.00 88.12 201 ASN A CA 1
ATOM 1647 C C . ASN A 1 201 ? 16.654 -6.315 -21.659 1.00 88.12 201 ASN A C 1
ATOM 1649 O O . ASN A 1 201 ? 17.008 -5.725 -22.669 1.00 88.12 201 ASN A O 1
ATOM 1653 N N . TYR A 1 202 ? 15.361 -6.514 -21.406 1.00 88.75 202 TYR A N 1
ATOM 1654 C CA . TYR A 1 202 ? 14.302 -6.043 -22.290 1.00 88.75 202 TYR A CA 1
ATOM 1655 C C . TYR A 1 202 ? 14.110 -4.527 -22.177 1.00 88.75 202 TYR A C 1
ATOM 1657 O O . TYR A 1 202 ? 13.936 -3.990 -21.087 1.00 88.75 202 TYR A O 1
ATOM 1665 N N . CYS A 1 203 ? 14.100 -3.839 -23.317 1.00 90.31 203 CYS A N 1
ATOM 1666 C CA . CYS A 1 203 ? 13.779 -2.422 -23.404 1.00 90.31 203 CYS A CA 1
ATOM 1667 C C . CYS A 1 203 ? 12.257 -2.237 -23.437 1.00 90.31 203 CYS A C 1
ATOM 1669 O O . CYS A 1 203 ? 11.644 -2.558 -24.463 1.00 90.31 203 CYS A O 1
ATOM 1671 N N . PRO A 1 204 ? 11.627 -1.680 -22.382 1.00 86.31 204 PRO A N 1
ATOM 1672 C CA . PRO A 1 204 ? 10.168 -1.581 -22.311 1.00 86.31 204 PRO A CA 1
ATOM 1673 C C . PRO A 1 204 ? 9.578 -0.652 -23.384 1.00 86.31 204 PRO A C 1
ATOM 1675 O O . PRO A 1 204 ? 8.416 -0.789 -23.746 1.00 86.31 204 PRO A O 1
ATOM 1678 N N . ALA A 1 205 ? 10.374 0.264 -23.947 1.00 89.31 205 ALA A N 1
ATOM 1679 C CA . ALA A 1 205 ? 9.897 1.211 -24.953 1.00 89.31 205 ALA A CA 1
ATOM 1680 C C . ALA A 1 205 ? 9.822 0.644 -26.380 1.00 89.31 205 ALA A C 1
ATOM 1682 O O . ALA A 1 205 ? 8.944 1.043 -27.141 1.00 89.31 205 ALA A O 1
ATOM 1683 N N . CYS A 1 206 ? 10.748 -0.237 -26.779 1.00 91.00 206 CYS A N 1
ATOM 1684 C CA . CYS A 1 206 ? 10.762 -0.804 -28.139 1.00 91.00 206 CYS A CA 1
ATOM 1685 C C . CYS A 1 206 ? 10.543 -2.315 -28.194 1.00 91.00 206 CYS A C 1
ATOM 1687 O O . CYS A 1 206 ? 10.446 -2.882 -29.280 1.00 91.00 206 CYS A O 1
ATOM 1689 N N . GLY A 1 207 ? 10.498 -2.972 -27.041 1.00 87.38 207 GLY A N 1
ATOM 1690 C CA . GLY A 1 207 ? 10.242 -4.392 -26.943 1.00 87.38 207 GLY A CA 1
ATOM 1691 C C . GLY A 1 207 ? 11.381 -5.301 -27.422 1.00 87.38 207 GLY A C 1
ATOM 1692 O O . GLY A 1 207 ? 11.141 -6.453 -27.789 1.00 87.38 207 GLY A O 1
ATOM 1693 N N . ARG A 1 208 ? 12.617 -4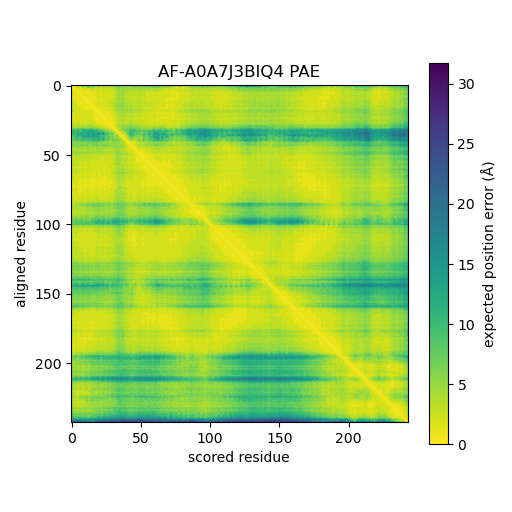.790 -27.469 1.00 90.94 208 ARG A N 1
ATOM 1694 C CA . ARG A 1 208 ? 13.814 -5.539 -27.889 1.00 90.94 208 ARG A CA 1
ATOM 1695 C C . ARG A 1 208 ? 14.775 -5.737 -26.725 1.00 90.94 208 ARG A C 1
ATOM 1697 O O . ARG A 1 208 ? 14.850 -4.901 -25.831 1.00 90.94 208 ARG A O 1
ATOM 1704 N N . VAL A 1 209 ? 15.546 -6.819 -26.772 1.00 91.25 209 VAL A N 1
ATOM 1705 C CA . VAL A 1 209 ? 16.642 -7.063 -25.824 1.00 91.25 209 VAL A CA 1
ATOM 1706 C C . VAL A 1 209 ? 17.783 -6.080 -26.099 1.00 91.25 209 VAL A C 1
ATOM 1708 O O . VAL A 1 209 ? 18.201 -5.922 -27.242 1.00 91.25 209 VAL A O 1
ATOM 1711 N N . VAL A 1 210 ? 18.277 -5.434 -25.049 1.00 92.19 210 VAL A N 1
ATOM 1712 C CA . VAL A 1 210 ? 19.460 -4.577 -25.020 1.00 92.19 210 VAL A CA 1
ATOM 1713 C C . VAL A 1 210 ? 20.693 -5.466 -24.897 1.00 92.19 210 VAL A C 1
ATOM 1715 O O . VAL A 1 210 ? 20.922 -6.091 -23.858 1.00 92.19 210 VAL A O 1
ATOM 1718 N N . SER A 1 211 ? 21.501 -5.532 -25.951 1.00 88.81 211 SER A N 1
ATOM 1719 C CA . SER A 1 211 ? 22.778 -6.254 -25.909 1.00 88.81 211 SER A CA 1
ATOM 1720 C C . SER A 1 211 ? 23.844 -5.479 -25.122 1.00 88.81 211 SER A C 1
ATOM 1722 O O . SER A 1 211 ? 23.771 -4.261 -24.972 1.00 88.81 211 SER A O 1
ATOM 1724 N N . SER A 1 212 ? 24.879 -6.172 -24.635 1.00 82.94 212 SER A N 1
ATOM 1725 C CA . SER A 1 212 ? 25.962 -5.558 -23.845 1.00 82.94 212 SER A CA 1
ATOM 1726 C C . SER A 1 212 ? 26.756 -4.485 -24.601 1.00 82.94 212 SER A C 1
ATOM 1728 O O . SER A 1 212 ? 27.340 -3.604 -23.975 1.00 82.94 212 SER A O 1
ATOM 1730 N N . SER A 1 213 ? 26.771 -4.537 -25.934 1.00 89.69 213 SER A N 1
ATOM 1731 C CA . SER A 1 213 ? 27.419 -3.548 -26.802 1.00 89.69 213 SER A CA 1
ATOM 1732 C C . SER A 1 213 ? 26.543 -2.337 -27.138 1.00 89.69 213 SER A C 1
ATOM 1734 O O . SER A 1 213 ? 27.051 -1.359 -27.686 1.00 89.69 213 SER A O 1
ATOM 1736 N N . GLU A 1 214 ? 25.237 -2.389 -26.865 1.00 91.69 214 GLU A N 1
ATOM 1737 C CA . GLU A 1 214 ? 24.310 -1.316 -27.228 1.00 91.69 214 GLU A CA 1
ATOM 1738 C C . GLU A 1 214 ? 24.291 -0.184 -26.184 1.00 91.69 214 GLU A C 1
ATOM 1740 O O . GLU A 1 214 ? 24.209 -0.442 -24.976 1.00 91.69 214 GLU A O 1
ATOM 1745 N N . PRO A 1 215 ? 24.297 1.092 -26.619 1.00 94.25 215 PRO A N 1
ATOM 1746 C CA . PRO A 1 215 ? 24.114 2.225 -25.721 1.00 94.25 215 PRO A CA 1
ATOM 1747 C C . PRO A 1 215 ? 22.743 2.196 -25.036 1.00 94.25 215 PRO A C 1
ATOM 1749 O O . PRO A 1 215 ? 21.695 2.280 -25.685 1.00 94.25 215 PRO A O 1
ATOM 1752 N N . HIS A 1 216 ? 22.749 2.158 -23.707 1.00 94.19 216 HIS A N 1
ATOM 1753 C CA . HIS A 1 216 ? 21.539 2.137 -22.892 1.00 94.19 216 HIS A CA 1
ATOM 1754 C C . HIS A 1 216 ? 21.685 2.996 -21.636 1.00 94.19 216 HIS A C 1
ATOM 1756 O O . HIS A 1 216 ? 22.756 3.531 -21.336 1.00 94.19 216 HIS A O 1
ATOM 1762 N N . VAL A 1 217 ? 20.572 3.159 -20.934 1.00 93.56 217 VAL A N 1
ATOM 1763 C CA . VAL A 1 217 ? 20.488 3.763 -19.606 1.00 93.56 217 VAL A CA 1
ATOM 1764 C C . VAL A 1 217 ? 19.727 2.827 -18.674 1.00 93.56 217 VAL A C 1
ATOM 1766 O O . VAL A 1 217 ? 18.949 1.991 -19.136 1.00 93.56 217 VAL A O 1
ATOM 1769 N N . LEU A 1 218 ? 19.951 2.985 -17.373 1.00 91.25 218 LEU A N 1
ATOM 1770 C CA . LEU A 1 218 ? 19.229 2.275 -16.324 1.00 91.25 218 LEU A CA 1
ATOM 1771 C C . LEU A 1 218 ? 18.120 3.169 -15.786 1.00 91.25 218 LEU A C 1
ATOM 1773 O O . LEU A 1 218 ? 18.380 4.323 -15.436 1.00 91.25 218 LEU A O 1
ATOM 1777 N N . ILE A 1 219 ? 16.895 2.651 -15.741 1.00 87.88 219 ILE A N 1
ATOM 1778 C CA . ILE A 1 219 ? 15.741 3.374 -15.208 1.00 87.88 219 ILE A CA 1
ATOM 1779 C C . ILE A 1 219 ? 14.953 2.448 -14.270 1.00 87.88 219 ILE A C 1
ATOM 1781 O O . ILE A 1 219 ? 14.621 1.348 -14.694 1.00 87.88 219 ILE A O 1
ATOM 1785 N N . PRO A 1 220 ? 14.639 2.873 -13.037 1.00 88.69 220 PRO A N 1
ATOM 1786 C CA . PRO A 1 220 ? 15.299 3.979 -12.348 1.00 88.69 220 PRO A CA 1
ATOM 1787 C C . PRO A 1 220 ? 16.755 3.633 -12.021 1.00 88.69 220 PRO A C 1
ATOM 1789 O O . PRO A 1 220 ? 17.086 2.487 -11.733 1.00 88.69 220 PRO A O 1
ATOM 1792 N N . ASN A 1 221 ? 17.651 4.619 -12.051 1.00 88.25 221 ASN A N 1
ATOM 1793 C CA . ASN A 1 221 ? 19.066 4.372 -11.758 1.00 88.25 221 ASN A CA 1
ATOM 1794 C C . ASN A 1 221 ? 19.286 4.003 -10.277 1.00 88.25 221 ASN A C 1
ATOM 1796 O O . ASN A 1 221 ? 20.224 3.283 -9.945 1.00 88.25 221 ASN A O 1
ATOM 1800 N N . GLU A 1 222 ? 18.393 4.455 -9.395 1.00 89.69 222 GLU A N 1
ATOM 1801 C CA . GLU A 1 222 ? 18.366 4.147 -7.964 1.00 89.69 222 GLU A CA 1
ATOM 1802 C C . GLU A 1 222 ? 18.329 2.642 -7.675 1.00 89.69 222 GLU A C 1
ATOM 1804 O O . GLU A 1 222 ? 18.873 2.201 -6.668 1.00 89.69 222 GLU A O 1
ATOM 1809 N N . TYR A 1 223 ? 17.735 1.846 -8.566 1.00 89.38 223 TYR A N 1
ATOM 1810 C CA . TYR A 1 223 ? 17.633 0.390 -8.430 1.00 89.38 223 TYR A CA 1
ATOM 1811 C C . TYR A 1 223 ? 18.964 -0.339 -8.641 1.00 89.38 223 TYR A C 1
ATOM 1813 O O . TYR A 1 223 ? 19.102 -1.506 -8.263 1.00 89.38 223 TYR A O 1
ATOM 1821 N N . GLY A 1 224 ? 19.955 0.336 -9.229 1.00 86.62 224 GLY A N 1
ATOM 1822 C CA . GLY A 1 224 ? 21.200 -0.282 -9.664 1.00 86.62 224 GLY A CA 1
ATOM 1823 C C . GLY A 1 224 ? 20.992 -1.317 -10.776 1.00 86.62 224 GLY A C 1
ATOM 1824 O O . GLY A 1 224 ? 19.875 -1.635 -11.180 1.00 86.62 224 GLY A O 1
ATOM 1825 N N . GLU A 1 225 ? 22.091 -1.881 -11.277 1.00 83.44 225 GLU A N 1
ATOM 1826 C CA . GLU A 1 225 ? 22.083 -2.765 -12.457 1.00 83.44 225 GLU A CA 1
ATOM 1827 C C . GLU A 1 225 ? 21.202 -4.011 -12.323 1.00 83.44 225 GLU A C 1
ATOM 1829 O O . GLU A 1 225 ? 20.744 -4.554 -13.326 1.00 83.44 225 GLU A O 1
ATOM 1834 N N . ARG A 1 226 ? 20.982 -4.496 -11.097 1.00 84.19 226 ARG A N 1
ATOM 1835 C CA . ARG A 1 226 ? 20.266 -5.755 -10.875 1.00 84.19 226 ARG A CA 1
ATOM 1836 C C . ARG A 1 226 ? 18.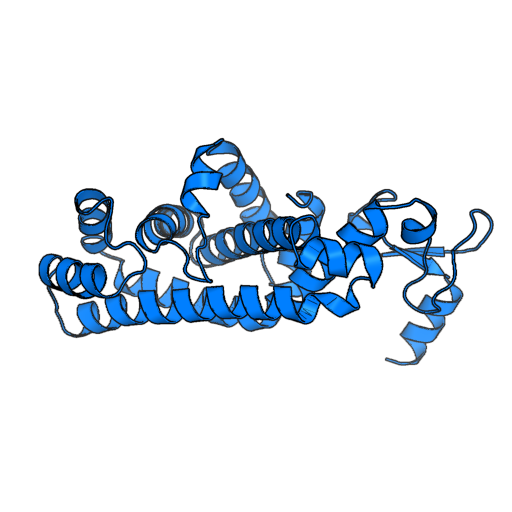757 -5.633 -11.071 1.00 84.19 226 ARG A C 1
ATOM 1838 O O . ARG A 1 226 ? 18.142 -6.619 -11.478 1.00 84.19 226 ARG A O 1
ATOM 1845 N N . LEU A 1 227 ? 18.194 -4.478 -10.724 1.00 85.44 227 LEU A N 1
ATOM 1846 C CA . LEU A 1 227 ? 16.751 -4.241 -10.676 1.00 85.44 227 LEU A CA 1
ATOM 1847 C C . LEU A 1 227 ? 16.287 -3.220 -11.722 1.00 85.44 227 LEU A C 1
ATOM 1849 O O . LEU A 1 227 ? 15.136 -3.274 -12.137 1.00 85.44 227 LEU A O 1
ATOM 1853 N N . ALA A 1 228 ? 17.151 -2.299 -12.154 1.00 88.38 228 ALA A N 1
ATOM 1854 C CA . ALA A 1 228 ? 16.774 -1.269 -13.113 1.00 88.38 228 ALA A CA 1
ATOM 1855 C C . ALA A 1 228 ? 16.493 -1.845 -14.510 1.00 88.38 228 ALA A C 1
ATOM 1857 O O . ALA A 1 228 ? 17.200 -2.736 -14.990 1.00 88.38 228 ALA A O 1
ATOM 1858 N N . TYR A 1 229 ? 15.517 -1.267 -15.209 1.00 88.38 229 TYR A N 1
ATOM 1859 C CA . TYR A 1 229 ? 15.259 -1.564 -16.614 1.00 88.38 229 TYR A CA 1
ATOM 1860 C C . TYR A 1 229 ? 16.375 -1.001 -17.489 1.00 88.38 229 TYR A C 1
ATOM 1862 O O . TYR A 1 229 ? 16.802 0.145 -17.318 1.00 88.38 229 TYR A O 1
ATOM 1870 N N . LYS A 1 230 ? 16.796 -1.775 -18.491 1.00 91.69 230 LYS A N 1
ATOM 1871 C CA . LYS A 1 230 ? 17.672 -1.271 -19.550 1.00 91.69 230 LYS A CA 1
ATOM 1872 C C . LYS A 1 230 ? 16.832 -0.631 -20.643 1.00 91.69 230 LYS A C 1
ATOM 1874 O O . LYS A 1 230 ? 16.122 -1.315 -21.371 1.00 91.69 230 LYS A O 1
ATOM 1879 N N . LEU A 1 231 ? 16.947 0.681 -20.799 1.00 92.50 231 LEU A N 1
ATOM 1880 C CA . LEU A 1 231 ? 16.297 1.421 -21.875 1.00 92.50 231 LEU A CA 1
ATOM 1881 C C . LEU A 1 231 ? 17.336 1.797 -22.935 1.00 92.50 231 LEU A C 1
ATOM 1883 O O . LEU A 1 231 ? 18.333 2.451 -22.621 1.00 92.50 231 LEU A O 1
ATOM 1887 N N . HIS A 1 232 ? 17.111 1.417 -24.199 1.00 95.50 232 HIS A N 1
ATOM 1888 C CA . HIS A 1 232 ? 17.955 1.878 -25.309 1.00 95.50 232 HIS A CA 1
ATOM 1889 C C . HIS A 1 232 ? 18.007 3.410 -25.321 1.00 95.50 232 HIS A C 1
ATOM 1891 O O . HIS A 1 232 ? 16.971 4.074 -25.216 1.00 95.50 232 HIS A O 1
ATOM 1897 N N . ARG A 1 233 ? 19.204 3.990 -25.486 1.00 94.31 233 ARG A N 1
ATOM 1898 C CA . ARG A 1 233 ? 19.375 5.454 -25.440 1.00 94.31 233 ARG A CA 1
ATOM 1899 C C . ARG A 1 233 ? 18.530 6.162 -26.506 1.00 94.31 233 ARG A C 1
ATOM 1901 O O . ARG A 1 233 ? 17.934 7.191 -26.217 1.00 94.31 233 ARG A O 1
ATOM 1908 N N . GLU A 1 234 ? 18.418 5.579 -27.699 1.00 94.06 234 GLU A N 1
ATOM 1909 C CA . GLU A 1 234 ? 17.550 6.091 -28.771 1.00 94.06 234 GLU A CA 1
ATOM 1910 C C . GLU A 1 234 ? 16.068 6.147 -28.367 1.00 94.06 234 GLU A C 1
ATOM 1912 O O . GLU A 1 234 ? 15.376 7.116 -28.682 1.00 94.06 234 GLU A O 1
ATOM 1917 N N . CYS A 1 235 ? 15.582 5.153 -27.615 1.00 94.81 235 CYS A N 1
ATOM 1918 C CA . CYS A 1 235 ? 14.204 5.129 -27.139 1.00 94.81 235 CYS A CA 1
ATOM 1919 C C . CYS A 1 235 ? 13.958 6.234 -26.114 1.00 94.81 235 CYS A C 1
ATOM 1921 O O . CYS A 1 235 ? 12.928 6.900 -26.187 1.00 94.81 235 CYS A O 1
ATOM 1923 N N . LEU A 1 236 ? 14.908 6.472 -25.204 1.00 92.56 236 LEU A N 1
ATOM 1924 C CA . LEU A 1 236 ? 14.810 7.579 -24.254 1.00 92.56 236 LEU A CA 1
ATOM 1925 C C . LEU A 1 236 ? 14.725 8.932 -24.972 1.00 92.56 236 LEU A C 1
ATOM 1927 O O . LEU A 1 236 ? 13.859 9.742 -24.651 1.00 92.56 236 LEU A O 1
ATOM 1931 N N . GLU A 1 237 ? 15.597 9.178 -25.951 1.00 92.81 237 GLU A N 1
ATOM 1932 C CA . GLU A 1 237 ? 15.578 10.436 -26.710 1.00 92.81 237 GLU A CA 1
ATOM 1933 C C . GLU A 1 237 ? 14.279 10.598 -27.520 1.00 92.81 237 GLU A C 1
ATOM 1935 O O . GLU A 1 237 ? 13.710 11.691 -27.589 1.00 92.81 237 GLU A O 1
ATOM 1940 N N . SER A 1 238 ? 13.727 9.503 -28.055 1.00 92.00 238 SER A N 1
ATOM 1941 C CA . SER A 1 238 ? 12.407 9.536 -28.694 1.00 92.00 238 SER A CA 1
ATOM 1942 C C . SER A 1 238 ? 11.263 9.810 -27.712 1.00 92.00 238 SER A C 1
ATOM 1944 O O . SER A 1 238 ? 10.260 10.385 -28.128 1.00 92.00 238 SER A O 1
ATOM 1946 N N . LEU A 1 239 ? 11.356 9.38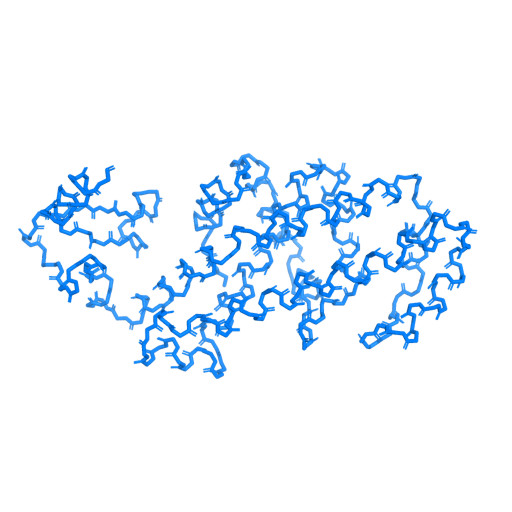0 -26.452 1.00 89.38 239 LEU A N 1
ATOM 1947 C CA . LEU A 1 239 ? 10.325 9.649 -25.444 1.00 89.38 239 LEU A CA 1
ATOM 1948 C C . LEU A 1 239 ? 10.366 11.111 -24.985 1.00 89.38 239 LEU A C 1
ATOM 1950 O O . LEU A 1 239 ? 9.320 11.745 -24.895 1.00 89.38 239 LEU A O 1
ATOM 1954 N N . LYS A 1 240 ? 11.564 11.678 -24.791 1.00 88.00 240 LYS A N 1
ATOM 1955 C CA . LYS A 1 240 ? 11.751 13.093 -24.413 1.00 88.00 240 LYS A CA 1
ATOM 1956 C C . LYS A 1 240 ? 11.218 14.086 -25.444 1.00 88.00 240 LYS A C 1
ATOM 1958 O O . LYS A 1 240 ? 10.881 15.203 -25.088 1.00 88.00 240 LYS A O 1
ATOM 1963 N N . THR A 1 241 ? 11.186 13.701 -26.717 1.00 83.56 241 THR A N 1
ATOM 1964 C CA . THR A 1 241 ? 10.695 14.552 -27.815 1.00 83.56 241 THR A CA 1
ATOM 1965 C C . THR A 1 241 ? 9.184 14.449 -28.032 1.00 83.56 241 THR A C 1
ATOM 1967 O O . THR A 1 241 ? 8.635 15.216 -28.820 1.00 83.56 241 THR A O 1
ATOM 1970 N N . LYS A 1 242 ? 8.513 13.502 -27.361 1.00 74.12 242 LYS A N 1
ATOM 1971 C CA . LYS A 1 242 ? 7.061 13.273 -27.443 1.00 74.12 242 LYS A CA 1
ATOM 1972 C C . LYS A 1 242 ? 6.271 13.838 -26.254 1.00 74.12 242 LYS A C 1
ATOM 1974 O O . LYS A 1 242 ? 5.044 13.822 -26.326 1.00 74.12 242 LYS A O 1
ATOM 1979 N N . GLY A 1 243 ? 6.948 14.266 -25.187 1.00 51.41 243 GLY A N 1
ATOM 1980 C CA . GLY A 1 243 ? 6.355 14.955 -24.032 1.00 51.41 243 GLY A CA 1
ATOM 1981 C C . GLY A 1 243 ? 6.467 16.463 -24.170 1.00 51.41 243 GLY A C 1
ATOM 1982 O O . GLY A 1 243 ? 5.551 17.147 -23.670 1.00 51.41 243 GLY A O 1
#

Solvent-accessible surface area (backbone atoms only — not comparable to full-atom values): 13219 Å² total; per-residue (Å²): 110,71,55,68,61,54,52,44,49,40,33,35,77,56,62,72,40,55,62,69,60,37,56,55,43,52,55,50,51,62,68,48,50,77,54,43,63,66,45,63,46,62,58,96,35,39,58,46,60,66,42,41,50,56,57,42,51,54,32,30,77,75,52,36,70,63,27,36,40,41,50,52,51,49,53,54,49,31,49,44,34,50,42,37,69,36,73,73,54,9,52,43,23,69,74,72,30,44,88,59,38,62,63,57,42,52,43,54,47,43,27,41,52,42,52,41,52,60,48,48,52,54,48,51,40,51,75,73,66,54,51,60,68,57,51,51,57,60,42,35,80,66,42,85,86,41,70,85,51,62,70,62,48,50,55,55,66,67,43,93,57,43,64,64,49,47,53,45,50,42,52,39,40,56,57,43,63,76,27,43,54,60,48,46,43,53,45,29,42,49,54,40,25,70,75,41,74,67,50,39,26,30,12,88,86,80,75,44,70,58,53,95,88,54,70,58,45,58,48,58,58,88,53,38,86,90,64,20,38,33,35,43,45,70,54,52,56,56,50,68,74,73,111

Radius of gyration: 20.22 Å; Cα contacts (8 Å, |Δi|>4): 306; chains: 1; bounding box: 50×34×54 Å

Sequence (243 aa):
MPEWVVHLYTGKYFCGISDKVYDEINRFVDSLGPEHDVNRIIVDGHWIPEALLYVASYAYEKWGYEGLKALLHHNLLDYSKTLSVGGKYGYLVKKYGPDCTIDIIRFTYKVLDHIKDDMSLILNMLKEGAEAYDIVKEVDDKWVGGIRYPKSFLNILKRENLIEFLESLINVVDELRDCMCVCVDEVAWLTWCDLDENRRNYCPACGRVVSSSEPHVLIPNEYGERLAYKLHRECLESLKTKG